Protein AF-0000000073578687 (afdb_homodimer)

pLDDT: mean 84.45, std 18.34, range [40.97, 98.81]

Structure (mmCIF, N/CA/C/O backbone):
data_AF-0000000073578687-model_v1
#
loop_
_entity.id
_entity.type
_entity.pdbx_description
1 polymer 'VanZ-like domain-containing protein'
#
loop_
_atom_site.group_PDB
_atom_site.id
_atom_site.type_symbol
_atom_site.label_atom_id
_atom_site.label_alt_id
_atom_site.label_comp_id
_atom_site.label_asym_id
_atom_site.label_entity_id
_atom_site.label_seq_id
_atom_site.pdbx_PDB_ins_code
_atom_site.Cartn_x
_atom_site.Cartn_y
_atom_site.Cartn_z
_atom_site.occupancy
_atom_site.B_iso_or_equiv
_atom_site.auth_seq_id
_atom_site.auth_comp_id
_atom_site.auth_asym_id
_atom_site.auth_atom_id
_atom_site.pdbx_PDB_model_num
ATOM 1 N N . MET A 1 1 ? -15.945 -19.625 -11.148 1 51.25 1 MET A N 1
ATOM 2 C CA . MET A 1 1 ? -15.727 -18.516 -12.07 1 51.25 1 MET A CA 1
ATOM 3 C C . MET A 1 1 ? -14.25 -18.125 -12.117 1 51.25 1 MET A C 1
ATOM 5 O O . MET A 1 1 ? -13.531 -18.297 -11.133 1 51.25 1 MET A O 1
ATOM 9 N N . GLY A 1 2 ? -13.695 -17.922 -13.164 1 66.31 2 GLY A N 1
ATOM 10 C CA . GLY A 1 2 ? -12.273 -17.75 -13.422 1 66.31 2 GLY A CA 1
ATOM 11 C C . GLY A 1 2 ? -11.664 -16.594 -12.648 1 66.31 2 GLY A C 1
ATOM 12 O O . GLY A 1 2 ? -12.383 -15.805 -12.023 1 66.31 2 GLY A O 1
ATOM 13 N N . ASP A 1 3 ? -10.531 -16.672 -12.219 1 86 3 ASP A N 1
ATOM 14 C CA . ASP A 1 3 ? -9.766 -15.625 -11.547 1 86 3 ASP A CA 1
ATOM 15 C C . ASP A 1 3 ? -9.492 -14.453 -12.492 1 86 3 ASP A C 1
ATOM 17 O O . ASP A 1 3 ? -8.344 -14.031 -12.648 1 86 3 ASP A O 1
ATOM 21 N N . ASP A 1 4 ? -10.719 -13.938 -13.109 1 89.31 4 ASP A N 1
ATOM 22 C CA . ASP A 1 4 ? -10.633 -12.836 -14.055 1 89.31 4 ASP A CA 1
ATOM 23 C C . ASP A 1 4 ? -10.445 -11.5 -13.336 1 89.31 4 ASP A C 1
ATOM 25 O O . ASP A 1 4 ? -10.906 -11.336 -12.203 1 89.31 4 ASP A O 1
ATOM 29 N N . TRP A 1 5 ? -9.828 -10.523 -14 1 92 5 TRP A N 1
ATOM 30 C CA . TRP A 1 5 ? -9.562 -9.203 -13.438 1 92 5 TRP A CA 1
ATOM 31 C C . TRP A 1 5 ? -10.867 -8.453 -13.172 1 92 5 TRP A C 1
ATOM 33 O O . TRP A 1 5 ? -10.93 -7.602 -12.289 1 92 5 TRP A O 1
ATOM 43 N N . LEU A 1 6 ? -11.883 -8.758 -13.867 1 90.62 6 LEU A N 1
ATOM 44 C CA . LEU A 1 6 ? -13.133 -8.031 -13.734 1 90.62 6 LEU A CA 1
ATOM 45 C C . LEU A 1 6 ? -14.156 -8.836 -12.938 1 90.62 6 LEU A C 1
ATOM 47 O O . LEU A 1 6 ? -15.32 -8.438 -12.836 1 90.62 6 LEU A O 1
ATOM 51 N N . ALA A 1 7 ? -13.766 -9.961 -12.414 1 91.5 7 ALA A N 1
ATOM 52 C CA . ALA A 1 7 ? -14.641 -10.781 -11.586 1 91.5 7 ALA A CA 1
ATOM 53 C C . ALA A 1 7 ? -15.117 -10 -10.359 1 91.5 7 ALA A C 1
ATOM 55 O O . ALA A 1 7 ? -14.438 -9.07 -9.906 1 91.5 7 ALA A O 1
ATOM 56 N N . LEU A 1 8 ? -16.266 -10.312 -9.805 1 92.31 8 LEU A N 1
ATOM 57 C CA . LEU A 1 8 ? -16.891 -9.648 -8.664 1 92.31 8 LEU A CA 1
ATOM 58 C C . LEU A 1 8 ? -15.953 -9.648 -7.457 1 92.31 8 LEU A C 1
ATOM 60 O O . LEU A 1 8 ? -15.961 -8.703 -6.664 1 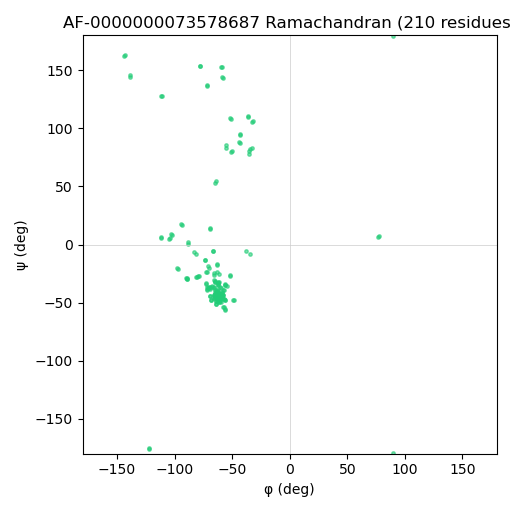92.31 8 LEU A O 1
ATOM 64 N N . ASP A 1 9 ? -15.18 -10.633 -7.27 1 92.81 9 ASP A N 1
ATOM 65 C CA . ASP A 1 9 ? -14.273 -10.727 -6.129 1 92.81 9 ASP A CA 1
ATOM 66 C C . ASP A 1 9 ? -13.25 -9.594 -6.152 1 92.81 9 ASP A C 1
ATOM 68 O O . ASP A 1 9 ? -12.898 -9.047 -5.105 1 92.81 9 ASP A O 1
ATOM 72 N N . LYS A 1 10 ? -12.789 -9.078 -7.371 1 95.44 10 LYS A N 1
ATOM 73 C CA . LYS A 1 10 ? -11.836 -7.977 -7.441 1 95.44 10 LYS A CA 1
ATOM 74 C C . LYS A 1 10 ? -12.484 -6.652 -7.055 1 95.44 10 LYS A C 1
ATOM 76 O O . LYS A 1 10 ? -11.844 -5.789 -6.457 1 95.44 10 LYS A O 1
ATOM 81 N N . VAL A 1 11 ? -13.766 -6.598 -7.426 1 95.88 11 VAL A N 1
ATOM 82 C CA . VAL A 1 11 ? -14.508 -5.402 -7.047 1 95.88 11 VAL A CA 1
ATOM 83 C C . VAL A 1 11 ? -14.648 -5.336 -5.527 1 95.88 11 VAL A C 1
ATOM 85 O O . VAL A 1 11 ? -14.5 -4.27 -4.93 1 95.88 11 VAL A O 1
ATOM 88 N N . GLU A 1 12 ? -14.945 -6.434 -4.938 1 95.56 12 GLU A N 1
ATOM 89 C CA . GLU A 1 12 ? -15.086 -6.492 -3.484 1 95.56 12 GLU A CA 1
ATOM 90 C C . GLU A 1 12 ? -13.781 -6.137 -2.785 1 95.56 12 GLU A C 1
ATOM 92 O O . GLU A 1 12 ? -13.773 -5.398 -1.797 1 95.56 12 GLU A O 1
ATOM 97 N N . HIS A 1 13 ? -12.641 -6.684 -3.24 1 96.88 13 HIS A N 1
ATOM 98 C CA . HIS A 1 13 ? -11.328 -6.363 -2.686 1 96.88 13 HIS A CA 1
ATOM 99 C C . HIS A 1 13 ? -11.016 -4.875 -2.828 1 96.88 13 HIS A C 1
ATOM 101 O O . HIS A 1 13 ? -10.641 -4.219 -1.855 1 96.88 13 HIS A O 1
ATOM 107 N N . PHE A 1 14 ? -11.195 -4.348 -4.031 1 97.94 14 PHE A N 1
ATOM 108 C CA . PHE A 1 14 ? -10.984 -2.928 -4.285 1 97.94 14 PHE A CA 1
ATOM 109 C C . PHE A 1 14 ? -11.844 -2.076 -3.357 1 97.94 14 PHE A C 1
ATOM 111 O O . PHE A 1 14 ? -11.328 -1.209 -2.648 1 97.94 14 PHE A O 1
ATOM 118 N N . ALA A 1 15 ? -13.195 -2.295 -3.354 1 98.44 15 ALA A N 1
ATOM 119 C CA . ALA A 1 15 ? -14.156 -1.459 -2.637 1 98.44 15 ALA A CA 1
ATOM 120 C C . ALA A 1 15 ? -13.906 -1.509 -1.131 1 98.44 15 ALA A C 1
ATOM 122 O O . ALA A 1 15 ? -13.961 -0.48 -0.453 1 98.44 15 ALA A O 1
ATOM 123 N N . SER A 1 16 ? -13.664 -2.701 -0.604 1 97.94 16 SER A N 1
ATOM 124 C CA . SER A 1 16 ? -13.461 -2.83 0.834 1 97.94 16 SER A CA 1
ATOM 125 C C . SER A 1 16 ? -12.203 -2.086 1.282 1 97.94 16 SER A C 1
ATOM 127 O O . SER A 1 16 ? -12.242 -1.329 2.254 1 97.94 16 SER A O 1
ATOM 129 N N . CYS A 1 17 ? -11.094 -2.201 0.523 1 98.56 17 CYS A N 1
ATOM 130 C CA . CYS A 1 17 ? -9.859 -1.521 0.898 1 98.56 17 CYS A CA 1
ATOM 131 C C . CYS A 1 17 ? -9.977 -0.018 0.675 1 98.56 17 CYS A C 1
ATOM 133 O O . CYS A 1 17 ? -9.469 0.774 1.47 1 98.56 17 CYS A O 1
ATOM 135 N N . PHE A 1 18 ? -10.633 0.343 -0.406 1 98.75 18 PHE A N 1
ATOM 136 C CA . PHE A 1 18 ? -10.867 1.761 -0.655 1 98.75 18 PHE A CA 1
ATOM 137 C C . PHE A 1 18 ? -11.625 2.398 0.504 1 98.75 18 PHE A C 1
ATOM 139 O O . PHE A 1 18 ? -11.18 3.406 1.061 1 98.75 18 PHE A O 1
ATOM 146 N N . LEU A 1 19 ? -12.789 1.83 0.887 1 98.69 19 LEU A N 1
ATOM 147 C CA . LEU A 1 19 ? -13.664 2.408 1.899 1 98.69 19 LEU A CA 1
ATOM 148 C C . LEU A 1 19 ? -12.977 2.447 3.258 1 98.69 19 LEU A C 1
ATOM 150 O O . LEU A 1 19 ? -13.008 3.469 3.947 1 98.69 19 LEU A O 1
ATOM 154 N N . ILE A 1 20 ? -12.336 1.386 3.615 1 98.81 20 ILE A N 1
ATOM 155 C CA . ILE A 1 20 ? -11.656 1.326 4.906 1 98.81 20 ILE A CA 1
ATOM 156 C C . ILE A 1 20 ? -10.531 2.359 4.949 1 98.81 20 ILE A C 1
ATOM 158 O O . ILE A 1 20 ? -10.422 3.127 5.906 1 98.81 20 ILE A O 1
ATOM 162 N N . THR A 1 21 ? -9.672 2.406 3.916 1 98.69 21 THR A N 1
ATOM 163 C CA . THR A 1 21 ? -8.562 3.352 3.859 1 98.69 21 THR A CA 1
ATOM 164 C C . THR A 1 21 ? -9.078 4.789 3.879 1 98.69 21 THR A C 1
ATOM 166 O O . THR A 1 21 ? -8.555 5.629 4.613 1 98.69 21 THR A O 1
ATOM 169 N N . ALA A 1 22 ? -10.125 5.074 3.104 1 98 22 ALA A N 1
ATOM 170 C CA . ALA A 1 22 ? -10.664 6.426 3.027 1 98 22 ALA A CA 1
ATOM 171 C C . ALA A 1 22 ? -11.156 6.902 4.395 1 98 22 ALA A C 1
ATOM 173 O O . ALA A 1 22 ? -10.859 8.023 4.809 1 98 22 ALA A O 1
ATOM 174 N N . VAL A 1 23 ? -11.883 6.082 5.098 1 97.88 23 VAL A N 1
ATOM 175 C CA . VAL A 1 23 ? -12.445 6.426 6.398 1 97.88 23 VAL A CA 1
ATOM 176 C C . VAL A 1 23 ? -11.312 6.641 7.406 1 97.88 23 VAL A C 1
ATOM 178 O O . VAL A 1 23 ? -11.32 7.621 8.148 1 97.88 23 VAL A O 1
ATOM 181 N N . VAL A 1 24 ? -10.336 5.781 7.359 1 98.19 24 VAL A N 1
ATOM 182 C CA . VAL A 1 24 ? -9.25 5.848 8.336 1 98.19 24 VAL A CA 1
ATOM 183 C C . VAL A 1 24 ? -8.398 7.09 8.078 1 98.19 24 VAL A C 1
ATOM 185 O O . VAL A 1 24 ? -8.023 7.801 9.016 1 98.19 24 VAL A O 1
ATOM 188 N N . VAL A 1 25 ? -8.062 7.363 6.832 1 97.31 25 VAL A N 1
ATOM 189 C CA . VAL A 1 25 ? -7.289 8.555 6.5 1 97.31 25 VAL A CA 1
ATOM 190 C C . VAL A 1 25 ? -8.047 9.805 6.949 1 97.31 25 VAL A C 1
ATOM 192 O O . VAL A 1 25 ? -7.465 10.711 7.547 1 97.31 25 VAL A O 1
ATOM 195 N N . HIS A 1 26 ? -9.359 9.766 6.672 1 95.06 26 HIS A N 1
ATOM 196 C CA . HIS A 1 26 ? -10.18 10.914 7.039 1 95.06 26 HIS A CA 1
ATOM 197 C C . HIS A 1 26 ? -10.211 11.117 8.547 1 95.06 26 HIS A C 1
ATOM 199 O O . HIS A 1 26 ? -9.992 12.219 9.039 1 95.06 26 HIS A O 1
ATOM 205 N N . LEU A 1 27 ? -10.508 10.094 9.297 1 95.5 27 LEU A N 1
ATOM 206 C CA . LEU A 1 27 ? -10.625 10.164 10.75 1 95.5 27 LEU A CA 1
ATOM 207 C C . LEU A 1 27 ? -9.281 10.516 11.383 1 95.5 27 LEU A C 1
ATOM 209 O O . LEU A 1 27 ? -9.211 11.359 12.281 1 95.5 27 LEU A O 1
ATOM 213 N N . ALA A 1 28 ? -8.227 9.891 10.898 1 95.25 28 ALA A N 1
ATOM 214 C CA . ALA A 1 28 ? -6.895 10.18 11.422 1 95.25 28 ALA A CA 1
ATOM 215 C C . ALA A 1 28 ? -6.512 11.641 11.164 1 95.25 28 ALA A C 1
ATOM 217 O O . ALA A 1 28 ? -5.789 12.25 11.953 1 95.25 28 ALA A O 1
ATOM 218 N N . GLY A 1 29 ? -6.961 12.211 10.062 1 92.94 29 GLY A N 1
ATOM 219 C CA . GLY A 1 29 ? -6.699 13.602 9.719 1 92.94 29 GLY A CA 1
ATOM 220 C C . GLY A 1 29 ? -7.293 14.578 10.719 1 92.94 29 GLY A C 1
ATOM 221 O O . GLY A 1 29 ? -6.906 15.75 10.75 1 92.94 29 GLY A O 1
ATOM 222 N N . ARG A 1 30 ? -8.25 14.109 11.531 1 91.75 30 ARG A N 1
ATOM 223 C CA . ARG A 1 30 ? -8.938 14.961 12.492 1 91.75 30 ARG A CA 1
ATOM 224 C C . ARG A 1 30 ? -8.406 14.734 13.906 1 91.75 30 ARG A C 1
ATOM 226 O O . ARG A 1 30 ? -9.008 15.18 14.883 1 91.75 30 ARG A O 1
ATOM 233 N N . THR A 1 31 ? -7.402 14.023 14.023 1 93.06 31 THR A N 1
ATOM 234 C CA . THR A 1 31 ? -6.801 13.703 15.32 1 93.06 31 THR A CA 1
ATOM 235 C C . THR A 1 31 ? -5.344 14.156 15.359 1 93.06 31 THR A C 1
ATOM 237 O O . THR A 1 31 ? -4.875 14.852 14.453 1 93.06 31 THR A O 1
ATOM 240 N N . ARG A 1 32 ? -4.66 13.828 16.484 1 91.94 32 ARG A N 1
ATOM 241 C CA . ARG A 1 32 ? -3.25 14.164 16.656 1 91.94 32 ARG A CA 1
ATOM 242 C C . ARG A 1 32 ? -2.383 13.391 15.672 1 91.94 32 ARG A C 1
ATOM 244 O O . ARG A 1 32 ? -1.198 13.695 15.508 1 91.94 32 ARG A O 1
ATOM 251 N N . LEU A 1 33 ? -2.982 12.461 14.891 1 92.5 33 LEU A N 1
ATOM 252 C CA . LEU A 1 33 ? -2.246 11.641 13.938 1 92.5 33 LEU A CA 1
ATOM 253 C C . LEU A 1 33 ? -2.283 12.266 12.547 1 92.5 33 LEU A C 1
ATOM 255 O O . LEU A 1 33 ? -1.958 11.609 11.555 1 92.5 33 LEU A O 1
ATOM 259 N N . ARG A 1 34 ? -2.594 13.453 12.461 1 92.38 34 ARG A N 1
ATOM 260 C CA . ARG A 1 34 ? -2.836 14.125 11.188 1 92.38 34 ARG A CA 1
ATOM 261 C C . ARG A 1 34 ? -1.619 14.031 10.273 1 92.38 34 ARG A C 1
ATOM 263 O O . ARG A 1 34 ? -1.758 13.828 9.07 1 92.38 34 ARG A O 1
ATOM 270 N N . LYS A 1 35 ? -0.412 14.148 10.828 1 90.06 35 LYS A N 1
ATOM 271 C CA . LYS A 1 35 ? 0.798 14.125 10.016 1 90.06 35 LYS A CA 1
ATOM 272 C C . LYS A 1 35 ? 1.1 12.711 9.516 1 90.06 35 LYS A C 1
ATOM 274 O O . LYS A 1 35 ? 1.888 12.531 8.586 1 90.06 35 LYS A O 1
ATOM 279 N N . TRP A 1 36 ? 0.418 11.617 10.094 1 93.81 36 TRP A N 1
ATOM 280 C CA . TRP A 1 36 ? 0.655 10.211 9.789 1 93.81 36 TRP A CA 1
ATOM 281 C C . TRP A 1 36 ? -0.54 9.609 9.055 1 93.81 36 TRP A C 1
ATOM 283 O O . TRP A 1 36 ? -0.564 8.406 8.789 1 93.81 36 TRP A O 1
ATOM 293 N N . ARG A 1 37 ? -1.461 10.406 8.727 1 95.31 37 ARG A N 1
ATOM 294 C CA . ARG A 1 37 ? -2.771 9.875 8.375 1 95.31 37 ARG A CA 1
ATOM 295 C C . ARG A 1 37 ? -2.684 8.977 7.148 1 95.31 37 ARG A C 1
ATOM 297 O O . ARG A 1 37 ? -3.383 7.965 7.062 1 95.31 37 ARG A O 1
ATOM 304 N N . ILE A 1 38 ? -1.816 9.297 6.199 1 96.38 38 ILE A N 1
ATOM 305 C CA . ILE A 1 38 ? -1.667 8.484 4.992 1 96.38 38 ILE A CA 1
ATOM 306 C C . ILE A 1 38 ? -1.062 7.133 5.355 1 96.38 38 ILE A C 1
ATOM 308 O O . ILE A 1 38 ? -1.565 6.086 4.934 1 96.38 38 ILE A O 1
ATOM 312 N N . MET A 1 39 ? -0.029 7.137 6.121 1 96.06 39 MET A N 1
ATOM 313 C CA . MET A 1 39 ? 0.636 5.902 6.523 1 96.06 39 MET A CA 1
ATOM 314 C C . MET A 1 39 ? -0.308 5.012 7.328 1 96.06 39 MET A C 1
ATOM 316 O O . MET A 1 39 ? -0.406 3.811 7.07 1 96.06 39 MET A O 1
ATOM 320 N N . VAL A 1 40 ? -0.959 5.629 8.281 1 96.75 40 VAL A N 1
ATOM 321 C CA . VAL A 1 40 ? -1.881 4.883 9.133 1 96.75 40 VAL A CA 1
ATOM 322 C C . VAL A 1 40 ? -3 4.289 8.281 1 96.75 40 VAL A C 1
ATOM 324 O O . VAL A 1 40 ? -3.312 3.102 8.398 1 96.75 40 VAL A O 1
ATOM 327 N N . GLY A 1 41 ? -3.635 5.102 7.422 1 98.25 41 GLY A N 1
ATOM 328 C CA . GLY A 1 41 ? -4.707 4.621 6.562 1 98.25 41 GLY A CA 1
ATOM 329 C C . GLY A 1 41 ? -4.266 3.518 5.621 1 98.25 41 GLY A C 1
ATOM 330 O O . GLY A 1 41 ? -4.965 2.514 5.461 1 98.25 41 GLY A O 1
ATOM 331 N N . ALA A 1 42 ? -3.102 3.691 4.969 1 98.38 42 ALA A N 1
ATOM 332 C CA . ALA A 1 42 ? -2.582 2.697 4.035 1 98.38 42 ALA A CA 1
ATOM 333 C C . ALA A 1 42 ? -2.312 1.37 4.738 1 98.38 42 ALA A C 1
ATOM 335 O O . ALA A 1 42 ? -2.656 0.305 4.219 1 98.38 42 ALA A O 1
ATOM 336 N N . LEU A 1 43 ? -1.686 1.398 5.941 1 98.12 43 LEU A N 1
ATOM 337 C CA . LEU A 1 43 ? -1.375 0.186 6.691 1 98.12 43 LEU A CA 1
ATOM 338 C C . LEU A 1 43 ? -2.652 -0.536 7.109 1 98.12 43 LEU A C 1
ATOM 340 O O . LEU A 1 43 ? -2.771 -1.749 6.926 1 98.12 43 LEU A O 1
ATOM 344 N N . VAL A 1 44 ? -3.59 0.208 7.605 1 98.5 44 VAL A N 1
ATOM 345 C CA . VAL A 1 44 ? -4.844 -0.394 8.039 1 98.5 44 VAL A CA 1
ATOM 346 C C . VAL A 1 44 ? -5.578 -0.991 6.844 1 98.5 44 VAL A C 1
ATOM 348 O O . VAL A 1 44 ? -6.113 -2.1 6.926 1 98.5 44 VAL A O 1
ATOM 351 N N . GLY A 1 45 ? -5.652 -0.25 5.707 1 98.69 45 GLY A N 1
ATOM 352 C CA . GLY A 1 45 ? -6.277 -0.766 4.5 1 98.69 45 GLY A CA 1
ATOM 353 C C . GLY A 1 45 ? -5.633 -2.045 3.994 1 98.69 45 GLY A C 1
ATOM 354 O O . GLY A 1 45 ? -6.332 -2.996 3.637 1 98.69 45 GLY A O 1
ATOM 355 N N . LEU A 1 46 ? -4.316 -2.092 3.977 1 98 46 LEU A N 1
ATOM 356 C CA . LEU A 1 46 ? -3.617 -3.27 3.473 1 98 46 LEU A CA 1
ATOM 357 C C . LEU A 1 46 ? -3.793 -4.453 4.418 1 98 46 LEU A C 1
ATOM 359 O O . LEU A 1 46 ? -3.889 -5.598 3.975 1 98 46 LEU A O 1
ATOM 363 N N . VAL A 1 47 ? -3.781 -4.23 5.715 1 98.06 47 VAL A N 1
ATOM 364 C CA . VAL A 1 47 ? -4.016 -5.293 6.688 1 98.06 47 VAL A CA 1
ATOM 365 C C . VAL A 1 47 ? -5.418 -5.867 6.5 1 98.06 47 VAL A C 1
ATOM 367 O O . VAL A 1 47 ? -5.613 -7.082 6.555 1 98.06 47 VAL A O 1
ATOM 370 N N . ALA A 1 48 ? -6.406 -4.969 6.281 1 97.81 48 ALA A N 1
ATOM 371 C CA . ALA A 1 48 ? -7.766 -5.422 5.996 1 97.81 48 ALA A CA 1
ATOM 372 C C . ALA A 1 48 ? -7.805 -6.277 4.73 1 97.81 48 ALA A C 1
ATOM 374 O O . ALA A 1 48 ? -8.453 -7.324 4.703 1 97.81 48 ALA A O 1
ATOM 375 N N . GLY A 1 49 ? -7.129 -5.777 3.658 1 96.94 49 GLY A N 1
ATOM 376 C CA . GLY A 1 49 ? -7.027 -6.566 2.441 1 96.94 49 GLY A CA 1
ATOM 377 C C . GLY A 1 49 ? -6.367 -7.918 2.66 1 96.94 49 GLY A C 1
ATOM 378 O O . GLY A 1 49 ? -6.824 -8.93 2.129 1 96.94 49 GLY A O 1
ATOM 379 N N . ALA A 1 50 ? -5.277 -7.996 3.473 1 95.75 50 ALA A N 1
ATOM 380 C CA . ALA A 1 50 ? -4.586 -9.242 3.799 1 95.75 50 ALA A CA 1
ATOM 381 C C . ALA A 1 50 ? -5.504 -10.203 4.547 1 95.75 50 ALA A C 1
ATOM 383 O O . ALA A 1 50 ? -5.484 -11.406 4.301 1 95.75 50 ALA A O 1
ATOM 384 N N . ALA A 1 51 ? -6.234 -9.695 5.484 1 95.25 51 ALA A N 1
ATOM 385 C CA . ALA A 1 51 ? -7.18 -10.508 6.25 1 95.25 51 ALA A CA 1
ATOM 386 C C . ALA A 1 51 ? -8.219 -11.148 5.336 1 95.25 51 ALA A C 1
ATOM 388 O O . ALA A 1 51 ? -8.547 -12.328 5.488 1 95.25 51 ALA A O 1
ATOM 389 N N . LYS A 1 52 ? -8.727 -10.32 4.359 1 93.62 52 LYS A N 1
ATOM 390 C CA . LYS A 1 52 ? -9.703 -10.844 3.406 1 93.62 52 LYS A CA 1
ATOM 391 C C . LYS A 1 52 ? -9.086 -11.945 2.545 1 93.62 52 LYS A C 1
ATOM 393 O O . LYS A 1 52 ? -9.711 -12.984 2.324 1 93.62 52 LYS A O 1
ATOM 398 N N . GLU A 1 53 ? -7.891 -11.734 2.074 1 93.12 53 GLU A N 1
ATOM 399 C CA . GLU A 1 53 ? -7.188 -12.742 1.283 1 93.12 53 GLU A CA 1
ATOM 400 C C . GLU A 1 53 ? -6.957 -14.016 2.092 1 93.12 53 GLU A C 1
ATOM 402 O O . GLU A 1 53 ? -7.102 -15.125 1.568 1 93.12 53 GLU A O 1
ATOM 407 N N . ALA A 1 54 ? -6.527 -13.914 3.314 1 91.88 54 ALA A N 1
ATOM 408 C CA . ALA A 1 54 ? -6.324 -15.062 4.195 1 91.88 54 ALA A CA 1
ATOM 409 C C . ALA A 1 54 ? -7.629 -15.828 4.406 1 91.88 54 ALA A C 1
ATOM 411 O O . ALA A 1 54 ? -7.633 -17.062 4.434 1 91.88 54 ALA A O 1
ATOM 412 N N 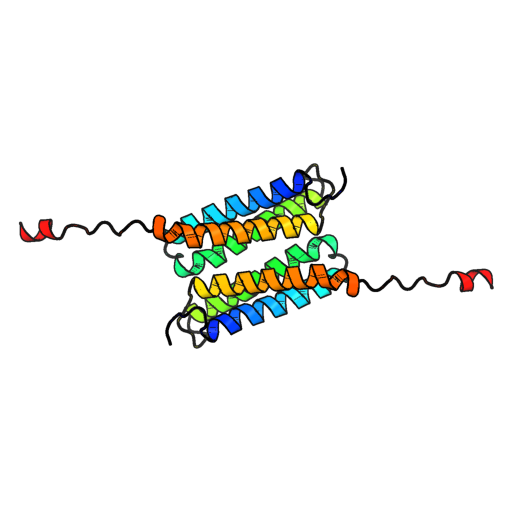. GLY A 1 55 ? -8.68 -15.109 4.488 1 90.62 55 GLY A N 1
ATOM 413 C CA . GLY A 1 55 ? -9.992 -15.734 4.582 1 90.62 55 GLY A CA 1
ATOM 414 C C . GLY A 1 55 ? -10.375 -16.516 3.336 1 90.62 55 GLY A C 1
ATOM 415 O O . GLY A 1 55 ? -1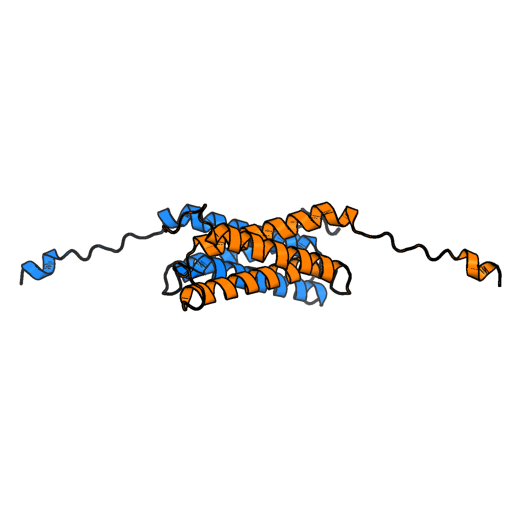0.906 -17.625 3.424 1 90.62 55 GLY A O 1
ATOM 416 N N . ASP A 1 56 ? -10.062 -15.969 2.184 1 86.94 56 ASP A N 1
ATOM 417 C CA . ASP A 1 56 ? -10.328 -16.625 0.904 1 86.94 56 ASP A CA 1
ATOM 418 C C . ASP A 1 56 ? -9.492 -17.891 0.76 1 86.94 56 ASP A C 1
ATOM 420 O O . ASP A 1 56 ? -10 -18.922 0.288 1 86.94 56 ASP A O 1
ATOM 424 N N . ALA A 1 57 ? -8.273 -17.875 1.247 1 85.5 57 ALA A N 1
ATOM 425 C CA . ALA A 1 57 ? -7.371 -19.016 1.137 1 85.5 57 ALA A CA 1
ATOM 426 C C . ALA A 1 57 ? -7.809 -20.156 2.053 1 85.5 57 ALA A C 1
ATOM 428 O O . ALA A 1 57 ? -7.621 -21.328 1.728 1 85.5 57 ALA A O 1
ATOM 429 N N . THR A 1 58 ? -8.297 -19.859 3.189 1 84.88 58 THR A N 1
ATOM 430 C CA . THR A 1 58 ? -8.664 -20.875 4.172 1 84.88 58 THR A CA 1
ATOM 431 C C . THR A 1 58 ? -10.102 -21.328 3.963 1 84.88 58 THR A C 1
ATOM 433 O O . THR A 1 58 ? -10.578 -22.25 4.641 1 84.88 58 THR A O 1
ATOM 436 N N . GLY A 1 59 ? -10.766 -20.844 3.012 1 79.25 59 GLY A N 1
ATOM 437 C CA . GLY A 1 59 ? -12.133 -21.25 2.713 1 79.25 59 GLY A CA 1
ATOM 438 C C . GLY A 1 59 ? -13.156 -20.641 3.656 1 79.25 59 GLY A C 1
ATOM 439 O O . GLY A 1 59 ? -14.305 -21.078 3.701 1 79.25 59 GLY A O 1
ATOM 440 N N . ILE A 1 60 ? -12.633 -19.797 4.422 1 74.38 60 ILE A N 1
ATOM 441 C CA . ILE A 1 60 ? -13.562 -19.125 5.324 1 74.38 60 ILE A CA 1
ATOM 442 C C . ILE A 1 60 ? -14.539 -18.281 4.52 1 74.38 60 ILE A C 1
ATOM 444 O O . ILE A 1 60 ? -15.719 -18.188 4.863 1 74.38 60 ILE A O 1
ATOM 448 N N . TRP A 1 61 ? -14.023 -17.797 3.391 1 68.62 61 TRP A N 1
ATOM 449 C CA . TRP A 1 61 ? -14.859 -17.047 2.469 1 68.62 61 TRP A CA 1
ATOM 450 C C . TRP A 1 61 ? -15.086 -17.812 1.175 1 68.62 61 TRP A C 1
ATOM 452 O O . TRP A 1 61 ? -14.219 -18.578 0.741 1 68.62 61 TRP A O 1
ATOM 462 N N . PRO A 1 62 ? -16.453 -17.906 0.849 1 66.62 62 PRO A N 1
ATOM 463 C CA . PRO A 1 62 ? -16.688 -18.562 -0.439 1 66.62 62 PRO A CA 1
ATOM 464 C C . PRO A 1 62 ? -15.945 -17.891 -1.593 1 66.62 62 PRO A C 1
ATOM 466 O O . PRO A 1 62 ? -16.375 -16.844 -2.084 1 66.62 62 PRO A O 1
ATOM 469 N N . SER A 1 63 ? -14.711 -18.297 -1.75 1 67.12 63 SER A N 1
ATOM 470 C CA . SER A 1 63 ? -13.953 -17.641 -2.814 1 67.12 63 SER A CA 1
ATOM 471 C C . SER A 1 63 ? -13.008 -18.625 -3.498 1 67.12 63 SER A C 1
ATOM 473 O O . SER A 1 63 ? -12.898 -19.781 -3.08 1 67.12 63 SER A O 1
ATOM 475 N N . ALA A 1 64 ? -12.492 -18.328 -4.699 1 68.5 64 ALA A N 1
ATOM 476 C CA . ALA A 1 64 ? -11.594 -19.125 -5.527 1 68.5 64 ALA A CA 1
ATOM 477 C C . ALA A 1 64 ? -10.211 -19.219 -4.895 1 68.5 64 ALA A C 1
ATOM 479 O O . ALA A 1 64 ? -9.312 -19.859 -5.449 1 68.5 64 ALA A O 1
ATOM 480 N N . GLY A 1 65 ? -10.094 -18.812 -3.572 1 83.12 65 GLY A N 1
ATOM 481 C CA . GLY A 1 65 ? -8.797 -18.875 -2.926 1 83.12 65 GLY A CA 1
ATOM 482 C C . GLY A 1 65 ? -7.984 -17.609 -3.08 1 83.12 65 GLY A C 1
ATOM 483 O O . GLY A 1 65 ? -8.461 -16.625 -3.658 1 83.12 65 GLY A O 1
ATOM 484 N N . ALA A 1 66 ? -6.852 -17.609 -2.551 1 86.69 66 ALA A N 1
ATOM 485 C CA . ALA A 1 66 ? -5.973 -16.438 -2.639 1 86.69 66 ALA A CA 1
ATOM 486 C C . ALA A 1 66 ? -5.414 -16.281 -4.051 1 86.69 66 ALA A C 1
ATOM 488 O O . ALA A 1 66 ? -5.102 -17.266 -4.715 1 86.69 66 ALA A O 1
ATOM 489 N N . SER A 1 67 ? -5.391 -15.117 -4.539 1 91.81 67 SER A N 1
ATOM 490 C CA . SER A 1 67 ? -4.883 -14.828 -5.875 1 91.81 67 SER A CA 1
ATOM 491 C C . SER A 1 67 ? -4.059 -13.547 -5.887 1 91.81 67 SER A C 1
ATOM 493 O O . SER A 1 67 ? -4.379 -12.594 -5.172 1 91.81 67 SER A O 1
ATOM 495 N N . VAL A 1 68 ? -3.039 -13.453 -6.641 1 92.5 68 VAL A N 1
ATOM 496 C CA . VAL A 1 68 ? -2.225 -12.266 -6.867 1 92.5 68 VAL A CA 1
ATOM 497 C C . VAL A 1 68 ? -3.111 -11.109 -7.332 1 92.5 68 VAL A C 1
ATOM 499 O O . VAL A 1 68 ? -2.904 -9.961 -6.941 1 92.5 68 VAL A O 1
ATOM 502 N N . LYS A 1 69 ? -4.07 -11.414 -8.07 1 94.44 69 LYS A N 1
ATOM 503 C CA . LYS A 1 69 ? -4.973 -10.398 -8.609 1 94.44 69 LYS A CA 1
ATOM 504 C C . LYS A 1 69 ? -5.797 -9.75 -7.5 1 94.44 69 LYS A C 1
ATOM 506 O O . LYS A 1 69 ? -6.098 -8.555 -7.566 1 94.44 69 LYS A O 1
ATOM 511 N N . ASP A 1 70 ? -6.152 -10.547 -6.523 1 95.5 70 ASP A N 1
ATOM 512 C CA . ASP A 1 70 ? -6.859 -10 -5.367 1 95.5 70 ASP A CA 1
ATOM 513 C C . ASP A 1 70 ? -5.984 -9.008 -4.609 1 95.5 70 ASP A C 1
ATOM 515 O O . ASP A 1 70 ? -6.449 -7.93 -4.23 1 95.5 70 ASP A O 1
ATOM 519 N N . GLY A 1 71 ? -4.715 -9.312 -4.453 1 95.38 71 GLY A N 1
ATOM 520 C CA . GLY A 1 71 ? -3.781 -8.406 -3.807 1 95.38 71 GLY A CA 1
ATOM 521 C C . GLY A 1 71 ? -3.605 -7.098 -4.551 1 95.38 71 GLY A C 1
ATOM 522 O O . GLY A 1 71 ? -3.535 -6.031 -3.932 1 95.38 71 GLY A O 1
ATOM 523 N N . VAL A 1 72 ? -3.578 -7.195 -5.832 1 96.25 72 VAL A N 1
ATOM 524 C CA . VAL A 1 72 ? -3.453 -6.012 -6.676 1 96.25 72 VAL A CA 1
ATOM 525 C C . VAL A 1 72 ? -4.695 -5.137 -6.527 1 96.25 72 VAL A C 1
ATOM 527 O O . VAL A 1 72 ? -4.59 -3.916 -6.375 1 96.25 72 VAL A O 1
ATOM 530 N N . ALA A 1 73 ? -5.848 -5.789 -6.59 1 97.38 73 ALA A N 1
ATOM 531 C CA . ALA A 1 73 ? -7.09 -5.043 -6.406 1 97.38 73 ALA A CA 1
ATOM 532 C C . ALA A 1 73 ? -7.113 -4.332 -5.059 1 97.38 73 ALA A C 1
ATOM 534 O O . ALA A 1 73 ? -7.523 -3.174 -4.965 1 97.38 73 ALA A O 1
ATOM 535 N N . ASP A 1 74 ? -6.691 -4.992 -3.994 1 98.12 74 ASP A N 1
ATOM 536 C CA . ASP A 1 74 ? -6.582 -4.391 -2.67 1 98.12 74 ASP A CA 1
ATOM 537 C C . ASP A 1 74 ? -5.668 -3.166 -2.699 1 98.12 74 ASP A C 1
ATOM 539 O O . ASP A 1 74 ? -6.012 -2.117 -2.152 1 98.12 74 ASP A O 1
ATOM 543 N N . MET A 1 75 ? -4.535 -3.27 -3.309 1 97.19 75 MET A N 1
ATOM 544 C CA . MET A 1 75 ? -3.557 -2.188 -3.373 1 97.19 75 MET A CA 1
ATOM 545 C C . MET A 1 75 ? -4.113 -0.995 -4.145 1 97.19 75 MET A C 1
ATOM 547 O O . MET A 1 75 ? -3.898 0.155 -3.756 1 97.19 75 MET A O 1
ATOM 551 N N . ILE A 1 76 ? -4.77 -1.235 -5.227 1 97.38 76 ILE A N 1
ATOM 552 C CA . ILE A 1 76 ? -5.379 -0.169 -6.012 1 97.38 76 ILE A CA 1
ATOM 553 C C . ILE A 1 76 ? -6.445 0.541 -5.18 1 97.38 76 ILE A C 1
ATOM 555 O O . ILE A 1 76 ? -6.566 1.768 -5.23 1 97.38 76 ILE A O 1
ATOM 559 N N . GLY A 1 77 ? -7.227 -0.218 -4.43 1 98.56 77 GLY A N 1
ATOM 560 C CA . GLY A 1 77 ? -8.203 0.384 -3.539 1 98.56 77 GLY A CA 1
ATOM 561 C C . GLY A 1 77 ? -7.586 1.318 -2.518 1 98.56 77 GLY A C 1
ATOM 562 O O . GLY A 1 77 ? -8.07 2.43 -2.307 1 98.56 77 GLY A O 1
ATOM 563 N N . VAL A 1 78 ? -6.512 0.865 -1.921 1 98.69 78 VAL A N 1
ATOM 564 C CA . VAL A 1 78 ? -5.793 1.67 -0.938 1 98.69 78 VAL A CA 1
ATOM 565 C C . VAL A 1 78 ? -5.258 2.936 -1.601 1 98.69 78 VAL A C 1
ATOM 567 O O . VAL A 1 78 ? -5.449 4.043 -1.088 1 98.69 78 VAL A O 1
ATOM 570 N N . ALA A 1 79 ? -4.613 2.836 -2.76 1 97.44 79 ALA A N 1
ATOM 571 C CA . ALA A 1 79 ? -4.039 3.971 -3.475 1 97.44 79 ALA A CA 1
ATOM 572 C C . ALA A 1 79 ? -5.121 4.969 -3.883 1 97.44 79 ALA A C 1
ATOM 574 O O . ALA A 1 79 ? -4.941 6.18 -3.736 1 97.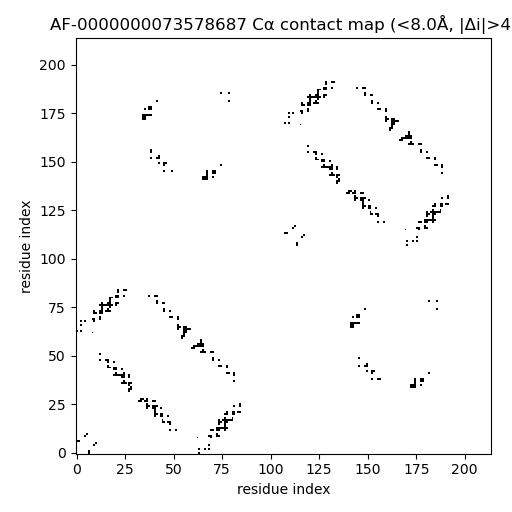44 79 ALA A O 1
ATOM 575 N N . ALA A 1 80 ? -6.176 4.469 -4.367 1 97.75 80 ALA A N 1
ATOM 576 C CA . ALA A 1 80 ? -7.285 5.32 -4.793 1 97.75 80 ALA A CA 1
ATOM 577 C C . ALA A 1 80 ? -7.848 6.113 -3.619 1 97.75 80 ALA A C 1
ATOM 579 O O . ALA A 1 80 ? -8.164 7.297 -3.758 1 97.75 80 ALA A O 1
ATOM 580 N N . ALA A 1 81 ? -8.016 5.48 -2.484 1 98.25 81 ALA A N 1
ATOM 581 C CA . ALA A 1 81 ? -8.547 6.141 -1.295 1 98.25 81 ALA A CA 1
ATOM 582 C C . ALA A 1 81 ? -7.617 7.262 -0.829 1 98.25 81 ALA A C 1
ATOM 584 O O . ALA A 1 81 ? -8.078 8.336 -0.436 1 98.25 81 ALA A O 1
ATOM 585 N N . VAL A 1 82 ? -6.348 6.992 -0.852 1 96.62 82 VAL A N 1
ATOM 586 C CA . VAL A 1 82 ? -5.363 7.996 -0.467 1 96.62 82 VAL A CA 1
ATOM 587 C C . VAL A 1 82 ? -5.449 9.195 -1.409 1 96.62 82 VAL A C 1
ATOM 589 O O . VAL A 1 82 ? -5.504 10.344 -0.961 1 96.62 82 VAL A O 1
ATOM 592 N N . LEU A 1 83 ? -5.488 8.945 -2.729 1 94.75 83 LEU A N 1
ATOM 593 C CA . LEU A 1 83 ? -5.586 10.008 -3.719 1 94.75 83 LEU A CA 1
ATOM 594 C C . LEU A 1 83 ? -6.879 10.805 -3.539 1 94.75 83 LEU A C 1
ATOM 596 O O . LEU A 1 83 ? -6.875 12.031 -3.643 1 94.75 83 LEU A O 1
ATOM 600 N N . TRP A 1 84 ? -7.887 10.07 -3.314 1 95.06 84 TRP A N 1
ATOM 601 C CA . TRP A 1 84 ? -9.18 10.703 -3.082 1 95.06 84 TRP A CA 1
ATOM 602 C C . TRP A 1 84 ? -9.102 11.688 -1.916 1 95.06 84 TRP A C 1
ATOM 604 O O . TRP A 1 84 ? -9.562 12.82 -2.021 1 95.06 84 TRP A O 1
ATOM 614 N N . ASN A 1 85 ? -8.523 11.297 -0.81 1 93.88 85 ASN A N 1
ATOM 615 C CA . ASN A 1 85 ? -8.445 12.125 0.389 1 93.88 85 ASN A CA 1
ATOM 616 C C . ASN A 1 85 ? -7.504 13.312 0.188 1 93.88 85 ASN A C 1
ATOM 618 O O . ASN A 1 85 ? -7.73 14.391 0.745 1 93.88 85 ASN A O 1
ATOM 622 N N . LEU A 1 86 ? -6.41 13.172 -0.522 1 89.94 86 LEU A N 1
ATOM 623 C CA . LEU A 1 86 ? -5.469 14.25 -0.794 1 89.94 86 LEU A CA 1
ATOM 624 C C . LEU A 1 86 ? -6.117 15.344 -1.64 1 89.94 86 LEU A C 1
ATOM 626 O O . LEU A 1 86 ? -5.793 16.516 -1.493 1 89.94 86 LEU A O 1
ATOM 630 N N . PHE A 1 87 ? -6.973 14.969 -2.436 1 87.19 87 PHE A N 1
ATOM 631 C CA . PHE A 1 87 ? -7.598 15.93 -3.338 1 87.19 87 PHE A CA 1
ATOM 632 C C . PHE A 1 87 ? -8.844 16.531 -2.703 1 87.19 87 PHE A C 1
ATOM 634 O O . PHE A 1 87 ? -9.219 17.672 -3.027 1 87.19 87 PHE A O 1
ATOM 641 N N . LEU A 1 88 ? -9.5 15.82 -1.843 1 77.56 88 LEU A N 1
ATOM 642 C CA . LEU A 1 88 ? -10.703 16.328 -1.193 1 77.56 88 LEU A CA 1
ATOM 643 C C . LEU A 1 88 ? -10.359 17.062 0.095 1 77.56 88 LEU A C 1
ATOM 645 O O . LEU A 1 88 ? -11.172 17.828 0.622 1 77.56 88 LEU A O 1
ATOM 649 N N . SER A 1 89 ? -9.281 16.734 0.842 1 65.56 89 SER A N 1
ATOM 650 C CA . SER A 1 89 ? -8.906 17.328 2.123 1 65.56 89 SER A CA 1
ATOM 651 C C . SER A 1 89 ? -8.914 18.844 2.049 1 65.56 89 SER A C 1
ATOM 653 O O . SER A 1 89 ? -9.297 19.516 3.01 1 65.56 89 SER A O 1
ATOM 655 N N . PRO A 1 90 ? -8.328 19.469 1.072 1 56.62 90 PRO A N 1
ATOM 656 C CA . PRO A 1 90 ? -8.539 20.922 1.139 1 56.62 90 PRO A CA 1
ATOM 657 C C . PRO A 1 90 ? -10.008 21.297 1.273 1 56.62 90 PRO A C 1
ATOM 659 O O . PRO A 1 90 ? -10.336 22.312 1.882 1 56.62 90 PRO A O 1
ATOM 662 N N . LEU A 1 91 ? -10.711 20.453 0.795 1 47.91 91 LEU A N 1
ATOM 663 C CA . LEU A 1 91 ? -12.133 20.766 0.81 1 47.91 91 LEU A CA 1
ATOM 664 C C . LEU A 1 91 ? -12.734 20.484 2.182 1 47.91 91 LEU A C 1
ATOM 666 O O . LEU A 1 91 ? -13.695 21.141 2.588 1 47.91 91 LEU A O 1
ATOM 670 N N . TRP A 1 92 ? -12.141 19.562 2.867 1 49.97 92 TRP A N 1
ATOM 671 C CA . TRP A 1 92 ? -12.703 19.172 4.156 1 49.97 92 TRP A CA 1
ATOM 672 C C . TRP A 1 92 ? -11.984 19.891 5.297 1 49.97 92 TRP A C 1
ATOM 674 O O . TRP A 1 92 ? -12.305 19.672 6.469 1 49.97 92 TRP A O 1
ATOM 684 N N . ARG A 1 93 ? -10.781 20.359 5.027 1 50.72 93 ARG A N 1
ATOM 685 C CA . ARG A 1 93 ? -10.148 21.141 6.09 1 50.72 93 ARG A CA 1
ATOM 686 C C . ARG A 1 93 ? -11.094 22.219 6.613 1 50.72 93 ARG A C 1
ATOM 688 O O . ARG A 1 93 ? -11.461 23.141 5.879 1 50.72 93 ARG A O 1
ATOM 695 N N . GLN A 1 94 ? -11.914 21.828 7.41 1 45.28 94 GLN A N 1
ATOM 696 C CA . GLN A 1 94 ? -12.75 22.797 8.094 1 45.28 94 GLN A CA 1
ATOM 697 C C . GLN A 1 94 ? -11.906 23.891 8.75 1 45.28 94 GLN A C 1
ATOM 699 O O . GLN A 1 94 ? -10.852 23.609 9.312 1 45.28 94 GLN A O 1
ATOM 704 N N . LYS A 1 95 ? -11.914 25.047 8.281 1 45.66 95 LYS A N 1
ATOM 705 C CA . LYS A 1 95 ? -11.43 26.297 8.836 1 45.66 95 LYS A CA 1
ATOM 706 C C . LYS A 1 95 ? -11.57 26.328 10.352 1 45.66 95 LYS A C 1
ATOM 708 O O . LYS A 1 95 ? -12.625 25.984 10.891 1 45.66 95 LYS A O 1
ATOM 713 N N . PRO A 1 96 ? -10.43 26.172 11.07 1 44.59 96 PRO A N 1
ATOM 714 C CA . PRO A 1 96 ? -10.633 26.422 12.5 1 44.59 96 PRO A CA 1
ATOM 715 C C . PRO A 1 96 ? -11.641 27.547 12.766 1 44.59 96 PRO A C 1
ATOM 717 O O . PRO A 1 96 ? -11.672 28.547 12.031 1 44.59 96 PRO A O 1
ATOM 720 N N . GLN A 1 97 ? -12.742 27.281 13.242 1 44.84 97 GLN A N 1
ATOM 721 C CA . GLN A 1 97 ? -13.688 28.312 13.656 1 44.84 97 GLN A CA 1
ATOM 722 C C . GLN A 1 97 ? -12.984 29.438 14.422 1 44.84 97 GLN A C 1
ATOM 724 O O . GLN A 1 97 ? -12.32 29.188 15.43 1 44.84 97 GLN A O 1
ATOM 729 N N . ALA A 1 98 ? -12.445 30.469 13.75 1 45.88 98 ALA A N 1
ATOM 730 C CA . ALA A 1 98 ? -11.953 31.688 14.398 1 45.88 98 ALA A CA 1
ATOM 731 C C . ALA A 1 98 ? -12.781 32.031 15.633 1 45.88 98 ALA A C 1
ATOM 733 O O . ALA A 1 98 ? -13.984 32.281 15.523 1 45.88 98 ALA A O 1
ATOM 734 N N . ILE A 1 99 ? -12.602 31.516 16.766 1 47.12 99 ILE A N 1
ATOM 735 C CA . ILE A 1 99 ? -13.227 32.062 17.969 1 47.12 99 ILE A CA 1
ATOM 736 C C . ILE A 1 99 ? -13.125 33.594 17.953 1 47.12 99 ILE A C 1
ATOM 738 O O . ILE A 1 99 ? -12.031 34.156 17.812 1 47.12 99 ILE A O 1
ATOM 742 N N . SER A 1 100 ? -14.055 34.312 17.5 1 51.16 100 SER A N 1
ATOM 743 C CA . SER A 1 100 ? -14.242 35.75 17.516 1 51.16 100 SER A CA 1
ATOM 744 C C . SER A 1 100 ? -13.711 36.375 18.797 1 51.16 100 SER A C 1
ATOM 746 O O . SER A 1 100 ? -14.172 36.031 19.891 1 51.16 100 SER A O 1
ATOM 748 N N . LYS A 1 101 ? -12.422 36.594 19.031 1 51.47 101 LYS A N 1
ATOM 749 C CA . LYS A 1 101 ? -11.828 37.375 20.125 1 51.47 101 LYS A CA 1
ATOM 750 C C . LYS A 1 101 ? -12.695 38.562 20.484 1 51.47 101 LYS A C 1
ATOM 752 O O . LYS A 1 101 ? -12.328 39.375 21.344 1 51.47 101 LYS A O 1
ATOM 757 N N . ASP A 1 102 ? -13.75 38.844 19.703 1 50.56 102 ASP A N 1
ATOM 758 C CA . ASP A 1 102 ? -14.508 40.031 20.047 1 50.56 102 ASP A CA 1
ATOM 759 C C . ASP A 1 102 ? -15.117 39.906 21.453 1 50.56 102 ASP A C 1
ATOM 761 O O . ASP A 1 102 ? -15.539 40.906 2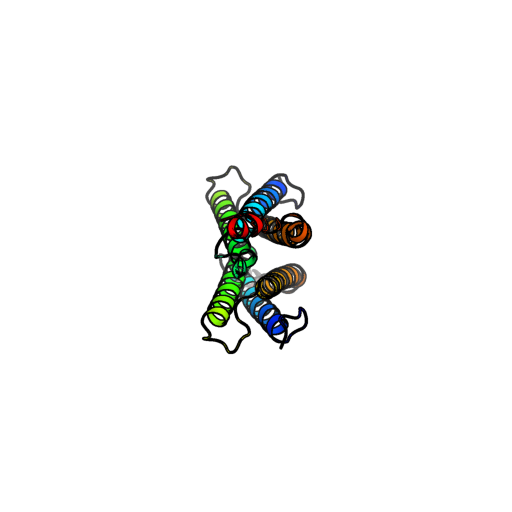2.031 1 50.56 102 ASP A O 1
ATOM 765 N N . GLY A 1 103 ? -15.328 38.562 21.891 1 49.25 103 GLY A N 1
ATOM 766 C CA . GLY A 1 103 ? -16.078 38.531 23.125 1 49.25 103 GLY A CA 1
ATOM 767 C C . GLY A 1 103 ? -15.273 39 24.328 1 49.25 103 GLY A C 1
ATOM 768 O O . GLY A 1 103 ? -15.812 39.125 25.438 1 49.25 103 GLY A O 1
ATOM 769 N N . ILE A 1 104 ? -13.883 38.906 24.234 1 51.12 104 ILE A N 1
ATOM 770 C CA . ILE A 1 104 ? -13.172 39.281 25.453 1 51.12 104 ILE A CA 1
ATOM 771 C C . ILE A 1 104 ? -13.086 40.781 25.578 1 51.12 104 ILE A C 1
ATOM 773 O O . ILE A 1 104 ? -12.812 41.312 26.656 1 51.12 104 ILE A O 1
ATOM 777 N N . ASP A 1 105 ? -13.109 41.531 24.484 1 49.41 105 ASP A N 1
ATOM 778 C CA . ASP A 1 105 ? -12.93 42.969 24.688 1 49.41 105 ASP A CA 1
ATOM 779 C C . ASP A 1 105 ? -14.148 43.594 25.359 1 49.41 105 ASP A C 1
ATOM 781 O O . ASP A 1 105 ? -14.141 44.781 25.688 1 49.41 105 ASP A O 1
ATOM 785 N N . GLN A 1 106 ? -15.258 42.875 25.25 1 47.16 106 GLN A N 1
ATOM 786 C CA . GLN A 1 106 ? -16.406 43.562 25.844 1 47.16 106 GLN A CA 1
ATOM 787 C C . GLN A 1 106 ? -16.438 43.375 27.359 1 47.16 106 GLN A C 1
ATOM 789 O O . GLN A 1 106 ? -17.312 43.906 28.047 1 47.16 106 GLN A O 1
ATOM 794 N N . VAL A 1 107 ? -15.484 42.438 27.906 1 40.97 107 VAL A N 1
ATOM 795 C CA . VAL A 1 107 ? -15.531 42.5 29.359 1 40.97 107 VAL A CA 1
ATOM 796 C C . VAL A 1 107 ? -14.523 43.531 29.875 1 40.97 107 VAL A C 1
ATOM 798 O O . VAL A 1 107 ? -13.438 43.688 29.312 1 40.97 107 VAL A O 1
ATOM 801 N N . MET B 1 1 ? 15.062 23.031 4.789 1 51.03 1 MET B N 1
ATOM 802 C CA . MET B 1 1 ? 14.547 22.984 3.426 1 51.03 1 MET B CA 1
ATOM 803 C C . MET B 1 1 ? 13.07 22.609 3.416 1 51.03 1 MET B C 1
ATOM 805 O O . MET B 1 1 ? 12.602 21.891 4.309 1 51.03 1 MET B O 1
ATOM 809 N N . GLY B 1 2 ? 12.273 23.219 2.744 1 65.38 2 GLY B N 1
ATOM 810 C CA . GLY B 1 2 ? 10.82 23.125 2.76 1 65.38 2 GLY B CA 1
ATOM 811 C C . GLY B 1 2 ? 10.297 21.734 2.482 1 65.38 2 GLY B C 1
ATOM 812 O O . GLY B 1 2 ? 11.062 20.844 2.09 1 65.38 2 GLY B O 1
ATOM 813 N N . ASP B 1 3 ? 9.305 21.312 3.055 1 85.25 3 ASP B N 1
ATOM 814 C CA . ASP B 1 3 ? 8.625 20.047 2.826 1 85.25 3 ASP B CA 1
ATOM 815 C C . ASP B 1 3 ? 8.039 19.984 1.417 1 85.25 3 ASP B C 1
ATOM 817 O O . ASP B 1 3 ? 6.844 19.734 1.244 1 85.25 3 ASP B O 1
ATOM 821 N N . ASP B 1 4 ? 9.055 20.234 0.377 1 89.06 4 ASP B N 1
ATOM 822 C CA . ASP B 1 4 ? 8.664 20.234 -1.031 1 89.06 4 ASP B CA 1
ATOM 823 C C . ASP B 1 4 ? 8.508 18.812 -1.559 1 89.06 4 ASP B C 1
ATOM 825 O O . ASP B 1 4 ? 9.18 17.891 -1.091 1 89.06 4 ASP B O 1
ATOM 829 N N . TRP B 1 5 ? 7.668 18.641 -2.582 1 91.81 5 TRP B N 1
ATOM 830 C CA . TRP B 1 5 ? 7.402 1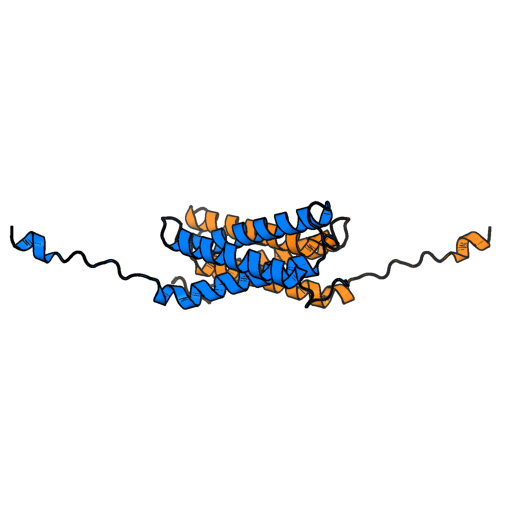7.328 -3.184 1 91.81 5 TRP B CA 1
ATOM 831 C C . TRP B 1 5 ? 8.648 16.781 -3.871 1 91.81 5 TRP B C 1
ATOM 833 O O . TRP B 1 5 ? 8.812 15.57 -3.998 1 91.81 5 TRP B O 1
ATOM 843 N N . LEU B 1 6 ? 9.531 17.594 -4.266 1 90.38 6 LEU B N 1
ATOM 844 C CA . LEU B 1 6 ? 10.703 17.172 -5.016 1 90.38 6 LEU B CA 1
ATOM 845 C C . LEU B 1 6 ? 11.945 17.188 -4.133 1 90.38 6 LEU B C 1
ATOM 847 O O . LEU B 1 6 ? 13.062 16.969 -4.617 1 90.38 6 LEU B O 1
ATOM 851 N N . ALA B 1 7 ? 11.781 17.469 -2.883 1 91.19 7 ALA B N 1
ATOM 852 C CA . ALA B 1 7 ? 12.898 17.438 -1.942 1 91.19 7 ALA B CA 1
ATOM 853 C C . ALA B 1 7 ? 13.547 16.062 -1.888 1 91.19 7 ALA B C 1
ATOM 855 O O . ALA B 1 7 ? 12.891 15.055 -2.174 1 91.19 7 ALA B O 1
ATOM 856 N N . LEU B 1 8 ? 14.828 15.953 -1.563 1 92.19 8 LEU B N 1
ATOM 857 C CA . LEU B 1 8 ? 15.609 14.719 -1.506 1 92.19 8 LEU B CA 1
ATOM 858 C C . LEU B 1 8 ? 14.953 13.711 -0.568 1 92.19 8 LEU B C 1
ATOM 860 O O . LEU B 1 8 ? 15.031 12.5 -0.803 1 92.19 8 LEU B O 1
ATOM 864 N N . ASP B 1 9 ? 14.359 14.125 0.467 1 92.75 9 ASP B N 1
ATOM 865 C CA . ASP B 1 9 ? 13.734 13.227 1.431 1 92.75 9 ASP B CA 1
ATOM 866 C C . ASP B 1 9 ? 12.609 12.414 0.78 1 92.75 9 ASP B C 1
ATOM 868 O O . ASP B 1 9 ? 12.438 11.234 1.081 1 92.75 9 ASP B O 1
ATOM 872 N N . LYS B 1 10 ? 11.844 12.969 -0.263 1 95.31 10 LYS B N 1
ATOM 873 C CA . LYS B 1 10 ? 10.781 12.219 -0.936 1 95.31 10 LYS B CA 1
ATOM 874 C C . LYS B 1 10 ? 11.367 11.141 -1.843 1 95.31 10 LYS B C 1
ATOM 876 O O . LYS B 1 10 ? 10.781 10.062 -1.995 1 95.31 10 LYS B O 1
ATOM 881 N N . VAL B 1 11 ? 12.523 11.516 -2.387 1 95.81 11 VAL B N 1
ATOM 882 C CA . VAL B 1 11 ? 13.203 10.531 -3.221 1 95.81 11 VAL B CA 1
ATOM 883 C C . VAL B 1 11 ? 13.656 9.344 -2.361 1 95.81 11 VAL B C 1
ATOM 885 O O . VAL B 1 11 ? 13.531 8.188 -2.771 1 95.81 11 VAL B O 1
ATOM 888 N N . GLU B 1 12 ? 14.18 9.633 -1.235 1 95.5 12 GLU B N 1
ATOM 889 C CA . GLU B 1 12 ? 14.633 8.578 -0.329 1 95.5 12 GLU B CA 1
ATOM 890 C C . GLU B 1 12 ? 13.477 7.691 0.112 1 95.5 12 GLU B C 1
ATOM 892 O O . GLU B 1 12 ? 13.609 6.465 0.161 1 95.5 12 GLU B O 1
ATOM 897 N N . HIS B 1 13 ? 12.328 8.281 0.495 1 96.75 13 HIS B N 1
ATOM 898 C CA . HIS B 1 13 ? 11.148 7.52 0.875 1 96.75 13 HIS B CA 1
ATOM 899 C C . HIS B 1 13 ? 10.656 6.645 -0.275 1 96.75 13 HIS B C 1
ATOM 901 O O . HIS B 1 13 ? 10.438 5.445 -0.096 1 96.75 13 HIS B O 1
ATOM 907 N N . PHE B 1 14 ? 10.523 7.234 -1.453 1 97.94 14 PHE B N 1
ATOM 908 C CA . PHE B 1 14 ? 10.117 6.496 -2.641 1 97.94 14 PHE B CA 1
ATOM 909 C C . PHE B 1 14 ? 11.062 5.328 -2.902 1 97.94 14 PHE B C 1
ATOM 911 O O . PHE B 1 14 ? 10.625 4.18 -3.014 1 97.94 14 PHE B O 1
ATOM 918 N N . ALA B 1 15 ? 12.398 5.613 -3.035 1 98.44 15 ALA B N 1
ATOM 919 C CA . ALA B 1 15 ? 13.398 4.625 -3.438 1 98.44 15 ALA B CA 1
ATOM 920 C C . ALA B 1 15 ? 13.484 3.488 -2.424 1 98.44 15 ALA B C 1
ATOM 922 O O . ALA B 1 15 ? 13.57 2.316 -2.801 1 98.44 15 ALA B O 1
ATOM 923 N N . SER B 1 16 ? 13.484 3.824 -1.136 1 97.88 16 SER B N 1
ATOM 924 C CA . SER B 1 16 ? 13.609 2.793 -0.11 1 97.88 16 SER B CA 1
ATOM 925 C C . SER B 1 16 ? 12.406 1.849 -0.133 1 97.88 16 SER B C 1
ATOM 927 O O . SER B 1 16 ? 12.578 0.627 -0.12 1 97.88 16 SER B O 1
ATOM 929 N N . CYS B 1 17 ? 11.18 2.385 -0.269 1 98.56 17 CYS B N 1
ATOM 930 C CA . CYS B 1 17 ? 10 1.538 -0.292 1 98.56 17 CYS B CA 1
ATOM 931 C C . CYS B 1 17 ? 9.914 0.755 -1.596 1 98.56 17 CYS B C 1
ATOM 933 O O . CYS B 1 17 ? 9.508 -0.409 -1.6 1 98.56 17 CYS B O 1
ATOM 935 N N . PHE B 1 18 ? 10.273 1.417 -2.676 1 98.75 18 PHE B N 1
ATOM 936 C CA . PHE B 1 18 ? 10.297 0.72 -3.955 1 98.75 18 PHE B CA 1
ATOM 937 C C . PHE B 1 18 ? 11.219 -0.494 -3.891 1 98.75 18 PHE B C 1
ATOM 939 O O . PHE B 1 18 ? 10.805 -1.609 -4.219 1 98.75 18 PHE B O 1
ATOM 946 N N . LEU B 1 19 ? 12.492 -0.302 -3.477 1 98.69 19 LEU B N 1
ATOM 947 C CA . LEU B 1 19 ? 13.5 -1.354 -3.48 1 98.69 19 LEU B CA 1
ATOM 948 C C . LEU B 1 19 ? 13.117 -2.482 -2.529 1 98.69 19 LEU B C 1
ATOM 950 O O . LEU B 1 19 ? 13.195 -3.658 -2.891 1 98.69 19 LEU B O 1
ATOM 954 N N . ILE B 1 20 ? 12.672 -2.133 -1.364 1 98.75 20 ILE B N 1
ATOM 955 C CA . ILE B 1 20 ? 12.297 -3.145 -0.382 1 98.75 20 ILE B CA 1
ATOM 956 C C . ILE B 1 20 ? 11.109 -3.953 -0.9 1 98.75 20 ILE B C 1
ATOM 958 O O . ILE B 1 20 ? 11.133 -5.188 -0.871 1 98.75 20 ILE B O 1
ATOM 962 N N . THR B 1 21 ? 10.055 -3.283 -1.388 1 98.62 21 THR B N 1
ATOM 963 C CA . THR B 1 21 ? 8.867 -3.961 -1.899 1 98.62 21 THR B CA 1
ATOM 964 C C . THR B 1 21 ? 9.219 -4.848 -3.092 1 98.62 21 THR B C 1
ATOM 966 O O . THR B 1 21 ? 8.789 -5.996 -3.168 1 98.62 21 THR B O 1
ATOM 969 N N . ALA B 1 22 ? 10.047 -4.336 -4.012 1 98 22 ALA B N 1
ATOM 970 C CA . ALA B 1 22 ? 10.414 -5.09 -5.203 1 98 22 ALA B CA 1
ATOM 971 C C . ALA B 1 22 ? 11.133 -6.383 -4.832 1 98 22 ALA B C 1
ATOM 973 O O . ALA B 1 22 ? 10.828 -7.449 -5.371 1 98 22 ALA B O 1
ATOM 974 N N . VAL B 1 23 ? 12.086 -6.309 -3.934 1 97.81 23 VAL B N 1
ATOM 975 C CA . VAL B 1 23 ? 12.875 -7.465 -3.52 1 97.81 23 VAL B CA 1
ATOM 976 C C . VAL B 1 23 ? 11.977 -8.484 -2.82 1 97.81 23 VAL B C 1
ATOM 978 O O . VAL B 1 23 ? 12.039 -9.68 -3.111 1 97.81 23 VAL B O 1
ATOM 981 N N . VAL B 1 24 ? 11.102 -8 -1.974 1 98.12 24 VAL B N 1
ATOM 982 C CA . VAL B 1 24 ? 10.258 -8.898 -1.194 1 98.12 24 VAL B CA 1
ATOM 983 C C . VAL B 1 24 ? 9.25 -9.586 -2.113 1 98.12 24 VAL B C 1
ATOM 985 O O . VAL B 1 24 ? 9.016 -10.789 -2.002 1 98.12 24 VAL B O 1
ATOM 988 N N . VAL B 1 25 ? 8.609 -8.844 -3.025 1 97.31 25 VAL B N 1
ATOM 989 C CA . VAL B 1 25 ? 7.668 -9.438 -3.969 1 97.31 25 VAL B CA 1
ATOM 990 C C . VAL B 1 25 ? 8.375 -10.5 -4.805 1 97.31 25 VAL B C 1
ATOM 992 O O . VAL B 1 25 ? 7.844 -11.602 -5.004 1 97.31 25 VAL B O 1
ATOM 995 N N . HIS B 1 26 ? 9.594 -10.141 -5.234 1 95.06 26 HIS B N 1
ATOM 996 C CA . HIS B 1 26 ? 10.352 -11.07 -6.059 1 95.06 26 HIS B CA 1
ATOM 997 C C . HIS B 1 26 ? 10.695 -12.344 -5.289 1 95.06 26 HIS B C 1
ATOM 999 O O . HIS B 1 26 ? 10.469 -13.453 -5.781 1 95.06 26 HIS B O 1
ATOM 1005 N N . LEU B 1 27 ? 11.25 -12.227 -4.117 1 95.38 27 LEU B N 1
ATOM 1006 C CA . LEU B 1 27 ? 11.664 -13.367 -3.307 1 95.38 27 LEU B CA 1
ATOM 1007 C C . LEU B 1 27 ? 10.461 -14.211 -2.893 1 95.38 27 LEU B C 1
ATOM 1009 O O . LEU B 1 27 ? 10.5 -15.438 -2.975 1 95.38 27 LEU B O 1
ATOM 1013 N N . ALA B 1 28 ? 9.391 -13.547 -2.479 1 95.19 28 ALA B N 1
ATOM 1014 C CA . ALA B 1 28 ? 8.18 -14.273 -2.098 1 95.19 28 ALA B CA 1
ATOM 1015 C C . ALA B 1 28 ? 7.609 -15.047 -3.281 1 95.19 28 ALA B C 1
ATOM 1017 O O . ALA B 1 28 ? 7.02 -16.109 -3.104 1 95.19 28 ALA B O 1
ATOM 1018 N N . GLY B 1 29 ? 7.75 -14.531 -4.5 1 92.94 29 GLY B N 1
ATOM 1019 C CA . GLY B 1 29 ? 7.281 -15.195 -5.707 1 92.94 29 GLY B CA 1
ATOM 1020 C C . GLY B 1 29 ? 7.977 -16.516 -5.969 1 92.94 29 GLY B C 1
ATOM 1021 O O . GLY B 1 29 ? 7.488 -17.328 -6.75 1 92.94 29 GLY B O 1
ATOM 1022 N N . ARG B 1 30 ? 9.117 -16.734 -5.316 1 91.75 30 ARG B N 1
ATOM 1023 C CA . ARG B 1 30 ? 9.914 -17.938 -5.523 1 91.75 30 ARG B CA 1
ATOM 1024 C C . ARG B 1 30 ? 9.727 -18.922 -4.367 1 91.75 30 ARG B C 1
ATOM 1026 O O . ARG B 1 30 ? 10.469 -19.891 -4.246 1 91.75 30 ARG B O 1
ATOM 1033 N N . THR B 1 31 ? 8.836 -18.656 -3.537 1 93.19 31 THR B N 1
ATOM 1034 C CA . THR B 1 31 ? 8.562 -19.5 -2.379 1 93.19 31 THR B CA 1
ATOM 1035 C C . THR B 1 31 ? 7.105 -19.969 -2.381 1 93.19 31 THR B C 1
ATOM 1037 O O . THR B 1 31 ? 6.391 -19.766 -3.365 1 93.19 31 THR B O 1
ATOM 1040 N N . ARG B 1 32 ? 6.715 -20.688 -1.288 1 92.06 32 ARG B N 1
ATOM 1041 C CA . ARG B 1 32 ? 5.348 -21.172 -1.136 1 92.06 32 ARG B CA 1
ATOM 1042 C C . ARG B 1 32 ? 4.371 -20.016 -0.97 1 92.06 32 ARG B C 1
ATOM 1044 O O . ARG B 1 32 ? 3.156 -20.203 -1.043 1 92.06 32 ARG B O 1
ATOM 1051 N N . LEU B 1 33 ? 4.887 -18.766 -0.86 1 92.62 33 LEU B N 1
ATOM 1052 C CA . LEU B 1 33 ? 4.051 -17.578 -0.669 1 92.62 33 LEU B CA 1
ATOM 1053 C C . LEU B 1 33 ? 3.729 -16.922 -2.006 1 92.62 33 LEU B C 1
ATOM 1055 O O . LEU B 1 33 ? 3.266 -15.773 -2.045 1 92.62 33 LEU B O 1
ATOM 1059 N N . ARG B 1 34 ? 3.9 -17.578 -3.025 1 92.5 34 ARG B N 1
ATOM 1060 C CA . ARG B 1 34 ? 3.801 -17.031 -4.371 1 92.5 34 ARG B CA 1
ATOM 1061 C C . ARG B 1 34 ? 2.432 -16.391 -4.605 1 92.5 34 ARG B C 1
ATOM 1063 O O . ARG B 1 34 ? 2.33 -15.328 -5.219 1 92.5 34 ARG B O 1
ATOM 1070 N N . LYS B 1 35 ? 1.358 -17.016 -4.094 1 90.19 35 LYS B N 1
ATOM 1071 C CA . LYS B 1 35 ? 0.01 -16.5 -4.324 1 90.19 35 LYS B CA 1
ATOM 1072 C C . LYS B 1 35 ? -0.25 -15.25 -3.49 1 90.19 35 LYS B C 1
ATOM 1074 O O . LYS B 1 35 ? -1.195 -14.508 -3.758 1 90.19 35 LYS B O 1
ATOM 1079 N N . TRP B 1 36 ? 0.651 -14.922 -2.451 1 93.88 36 TRP B N 1
ATOM 1080 C CA . TRP B 1 36 ? 0.494 -13.805 -1.52 1 93.88 36 TRP B CA 1
ATOM 1081 C C . TRP B 1 36 ? 1.557 -12.742 -1.762 1 93.88 36 TRP B C 1
ATOM 1083 O O . TRP B 1 36 ? 1.643 -11.758 -1.018 1 93.88 36 TRP B O 1
ATOM 1093 N N . ARG B 1 37 ? 2.305 -12.906 -2.77 1 95.38 37 ARG B N 1
ATOM 1094 C CA . ARG B 1 37 ? 3.557 -12.164 -2.867 1 95.38 37 ARG B CA 1
ATOM 1095 C C . ARG B 1 37 ? 3.297 -10.664 -2.912 1 95.38 37 ARG B C 1
ATOM 1097 O O . ARG B 1 37 ? 4.059 -9.875 -2.346 1 95.38 37 ARG B O 1
ATOM 1104 N N . ILE B 1 38 ? 2.205 -10.242 -3.549 1 96.38 38 ILE B N 1
ATOM 1105 C CA . ILE B 1 38 ? 1.885 -8.82 -3.639 1 96.38 38 ILE B CA 1
ATOM 1106 C C . ILE B 1 38 ? 1.508 -8.289 -2.258 1 96.38 38 ILE B C 1
ATOM 1108 O O . ILE B 1 38 ? 2.01 -7.246 -1.828 1 96.38 38 ILE B O 1
ATOM 1112 N N . MET B 1 39 ? 0.679 -8.969 -1.578 1 96.12 39 MET B N 1
ATOM 1113 C CA . MET B 1 39 ? 0.241 -8.555 -0.249 1 96.12 39 MET B CA 1
ATOM 1114 C C . MET B 1 39 ? 1.417 -8.5 0.72 1 96.12 39 MET B C 1
ATOM 1116 O O . MET B 1 39 ? 1.575 -7.523 1.457 1 96.12 39 MET B O 1
ATOM 1120 N N . VAL B 1 40 ? 2.197 -9.555 0.702 1 96.75 40 VAL B N 1
ATOM 1121 C CA . VAL B 1 40 ? 3.35 -9.633 1.595 1 96.75 40 VAL B CA 1
ATOM 1122 C C . VAL B 1 40 ? 4.316 -8.492 1.288 1 96.75 40 VAL B C 1
ATOM 1124 O O . VAL B 1 40 ? 4.762 -7.785 2.195 1 96.75 40 VAL B O 1
ATOM 1127 N N . GLY B 1 41 ? 4.668 -8.289 0.011 1 98.19 41 GLY B N 1
ATOM 1128 C CA . GLY B 1 41 ? 5.574 -7.219 -0.376 1 98.19 41 GLY B CA 1
ATOM 1129 C C . GLY B 1 41 ? 5.059 -5.84 -0.024 1 98.19 41 GLY B C 1
ATOM 1130 O O . GLY B 1 41 ? 5.801 -5.004 0.493 1 98.19 41 GLY B O 1
ATOM 1131 N N . ALA B 1 42 ? 3.756 -5.574 -0.302 1 98.38 42 ALA B N 1
ATOM 1132 C CA . ALA B 1 42 ? 3.146 -4.277 -0.009 1 98.38 42 ALA B CA 1
ATOM 1133 C C . ALA B 1 42 ? 3.166 -3.99 1.489 1 98.38 42 ALA B C 1
ATOM 1135 O O . ALA B 1 42 ? 3.494 -2.879 1.91 1 98.38 42 ALA B O 1
ATOM 1136 N N . LEU B 1 43 ? 2.832 -4.984 2.328 1 98.12 43 LEU B N 1
ATOM 1137 C CA . LEU B 1 43 ? 2.814 -4.812 3.777 1 98.12 43 LEU B CA 1
ATOM 1138 C C . LEU B 1 43 ? 4.215 -4.539 4.309 1 98.12 43 LEU B C 1
ATOM 1140 O O . LEU B 1 43 ? 4.414 -3.611 5.098 1 98.12 43 LEU B O 1
ATOM 1144 N N . VAL B 1 44 ? 5.164 -5.293 3.85 1 98.5 44 VAL B N 1
ATOM 1145 C CA . VAL B 1 44 ? 6.539 -5.113 4.309 1 98.5 44 VAL B CA 1
ATOM 1146 C C . VAL B 1 44 ? 7.055 -3.744 3.873 1 98.5 44 VAL B C 1
ATOM 1148 O O . VAL B 1 44 ? 7.703 -3.043 4.652 1 98.5 44 VAL B O 1
ATOM 1151 N N . GLY B 1 45 ? 6.797 -3.346 2.594 1 98.69 45 GLY B N 1
ATOM 1152 C CA . GLY B 1 45 ? 7.199 -2.033 2.111 1 98.69 45 GLY B CA 1
ATOM 1153 C C . GLY B 1 45 ? 6.594 -0.895 2.912 1 98.69 45 GLY B C 1
ATOM 1154 O O . GLY B 1 45 ? 7.289 0.06 3.266 1 98.69 45 GLY B O 1
ATOM 1155 N N . LEU B 1 46 ? 5.312 -0.99 3.223 1 98 46 LEU B N 1
ATOM 1156 C CA . LEU B 1 46 ? 4.641 0.077 3.957 1 98 46 LEU B CA 1
ATOM 1157 C C . LEU B 1 46 ? 5.129 0.134 5.402 1 98 46 LEU B C 1
ATOM 1159 O O . LEU B 1 46 ? 5.238 1.217 5.98 1 98 46 LEU B O 1
ATOM 1163 N N . VAL B 1 47 ? 5.383 -0.989 6.031 1 98.06 47 VAL B N 1
ATOM 1164 C CA . VAL B 1 47 ? 5.926 -1.023 7.383 1 98.06 47 VAL B CA 1
ATOM 1165 C C . VAL B 1 47 ? 7.305 -0.373 7.406 1 98.06 47 VAL B C 1
ATOM 1167 O O . VAL B 1 47 ? 7.629 0.384 8.328 1 98.06 47 VAL B O 1
ATOM 1170 N N . ALA B 1 48 ? 8.117 -0.676 6.387 1 97.81 48 ALA B N 1
ATOM 1171 C CA . ALA B 1 48 ? 9.422 -0.031 6.266 1 97.81 48 ALA B CA 1
ATOM 1172 C C . ALA B 1 48 ? 9.281 1.482 6.133 1 97.81 48 ALA B C 1
ATOM 1174 O O . ALA B 1 48 ? 10.008 2.242 6.773 1 97.81 48 ALA B O 1
ATOM 1175 N N . GLY B 1 49 ? 8.336 1.902 5.23 1 96.88 49 GLY B N 1
ATOM 1176 C CA . GLY B 1 49 ? 8.055 3.324 5.105 1 96.88 49 GLY B CA 1
ATOM 1177 C C . GLY B 1 49 ? 7.594 3.959 6.402 1 96.88 49 GLY B C 1
ATOM 1178 O O . GLY B 1 49 ? 8.023 5.062 6.75 1 96.88 49 GLY B O 1
ATOM 1179 N N . ALA B 1 50 ? 6.73 3.283 7.191 1 95.75 50 ALA B N 1
ATOM 1180 C CA . ALA B 1 50 ? 6.25 3.762 8.484 1 95.75 50 ALA B CA 1
ATOM 1181 C C . ALA B 1 50 ? 7.402 3.904 9.477 1 95.75 50 ALA B C 1
ATOM 1183 O O . ALA B 1 50 ? 7.453 4.867 10.25 1 95.75 50 ALA B O 1
ATOM 1184 N N . ALA B 1 51 ? 8.258 2.943 9.516 1 95.25 51 ALA B N 1
ATOM 1185 C CA . ALA B 1 51 ? 9.422 2.977 10.406 1 95.25 51 ALA B CA 1
ATOM 1186 C C . ALA B 1 51 ? 10.305 4.184 10.102 1 95.25 51 ALA B C 1
ATOM 1188 O O . ALA B 1 51 ? 10.781 4.855 11.023 1 95.25 51 ALA B O 1
ATOM 1189 N N . LYS B 1 52 ? 10.508 4.441 8.773 1 93.56 52 LYS B N 1
ATOM 1190 C CA . LYS B 1 52 ? 11.305 5.602 8.383 1 93.56 52 LYS B CA 1
ATOM 1191 C C . LYS B 1 52 ? 10.641 6.902 8.82 1 93.56 52 LYS B C 1
ATOM 1193 O O . LYS B 1 52 ? 11.297 7.805 9.336 1 93.56 52 LYS B O 1
ATOM 1198 N N . GLU B 1 53 ? 9.344 6.996 8.633 1 93 53 GLU B N 1
ATOM 1199 C CA . GLU B 1 53 ? 8.594 8.172 9.062 1 93 53 GLU B CA 1
ATOM 1200 C C . GLU B 1 53 ? 8.672 8.359 10.57 1 93 53 GLU B C 1
ATOM 1202 O O . GLU B 1 53 ? 8.812 9.477 11.062 1 93 53 GLU B O 1
ATOM 1207 N N . ALA B 1 54 ? 8.508 7.324 11.32 1 91.81 54 ALA B N 1
ATOM 1208 C CA . ALA B 1 54 ? 8.609 7.375 12.773 1 91.81 54 ALA B CA 1
ATOM 1209 C C . ALA B 1 54 ? 10 7.832 13.211 1 91.81 54 ALA B C 1
ATOM 1211 O O . ALA B 1 54 ? 10.141 8.602 14.164 1 91.81 54 ALA B O 1
ATOM 1212 N N . GLY B 1 55 ? 10.969 7.402 12.484 1 90.56 55 GLY B N 1
ATOM 1213 C CA . GLY B 1 55 ? 12.32 7.863 12.742 1 90.56 55 GLY B CA 1
ATOM 1214 C C . GLY B 1 55 ? 12.508 9.344 12.484 1 90.56 55 GLY B C 1
ATOM 1215 O O . GLY B 1 55 ? 13.164 10.039 13.266 1 90.56 55 GLY B O 1
ATOM 1216 N N . ASP B 1 56 ? 11.906 9.844 11.445 1 86.88 56 ASP B N 1
ATOM 1217 C CA . ASP B 1 56 ? 11.953 11.266 11.102 1 86.88 56 ASP B CA 1
ATOM 1218 C C . ASP B 1 56 ? 11.25 12.109 12.156 1 86.88 56 ASP B C 1
ATOM 1220 O O . ASP B 1 56 ? 11.734 13.172 12.539 1 86.88 56 ASP B O 1
ATOM 1224 N N . ALA B 1 57 ? 10.172 11.602 12.695 1 85.31 57 ALA B N 1
ATOM 1225 C CA . ALA B 1 57 ? 9.383 12.32 13.695 1 85.31 57 ALA B CA 1
ATOM 1226 C C . ALA B 1 57 ? 10.125 12.406 15.023 1 85.31 57 ALA B C 1
ATOM 1228 O O . ALA B 1 57 ? 9.992 13.383 15.758 1 85.31 57 ALA B O 1
ATOM 1229 N N . THR B 1 58 ? 10.812 11.391 15.391 1 84.88 58 THR B N 1
ATOM 1230 C CA . THR B 1 58 ? 11.484 11.328 16.688 1 84.88 58 THR B CA 1
ATOM 1231 C C . THR B 1 58 ? 12.883 11.93 16.594 1 84.88 58 THR B C 1
ATOM 1233 O O . THR B 1 58 ? 13.578 12.055 17.594 1 84.88 58 THR B O 1
ATOM 1236 N N . GLY B 1 59 ? 13.266 12.398 15.484 1 79.38 59 GLY B N 1
ATOM 1237 C CA . GLY B 1 59 ? 14.57 13.023 15.312 1 79.38 59 GLY B CA 1
ATOM 1238 C C . GLY B 1 59 ? 15.703 12.023 15.211 1 79.38 59 GLY B C 1
ATOM 1239 O O . GLY B 1 59 ? 16.875 12.391 15.312 1 79.38 59 GLY B O 1
ATOM 1240 N N . ILE B 1 60 ? 15.289 10.852 15.148 1 74.31 60 ILE B N 1
ATOM 1241 C CA . ILE B 1 60 ? 16.312 9.828 14.992 1 74.31 60 ILE B CA 1
ATOM 1242 C C . ILE B 1 60 ? 17 9.984 13.641 1 74.31 60 ILE B C 1
ATOM 1244 O O . ILE B 1 60 ? 18.203 9.781 13.523 1 74.31 60 ILE B O 1
ATOM 1248 N N . TRP B 1 61 ? 16.203 10.477 12.695 1 68.56 61 TRP B N 1
ATOM 1249 C CA . TRP B 1 61 ? 16.75 10.773 11.367 1 68.56 61 TRP B CA 1
ATOM 1250 C C . TRP B 1 61 ? 16.781 12.281 11.117 1 68.56 61 TRP B C 1
ATOM 1252 O O . TRP B 1 61 ? 15.922 13.016 11.617 1 68.56 61 TRP B O 1
ATOM 1262 N N . PRO B 1 62 ? 18.047 12.719 10.711 1 66.75 62 PRO B N 1
ATOM 1263 C CA . PRO B 1 62 ? 18.094 14.141 10.367 1 66.75 62 PRO B CA 1
ATOM 1264 C C . PRO B 1 62 ? 17.062 14.523 9.305 1 66.75 62 PRO B C 1
ATOM 1266 O O . PRO B 1 62 ? 17.281 14.297 8.117 1 66.75 62 PRO B O 1
ATOM 1269 N N . SER B 1 63 ? 15.852 14.758 9.773 1 66.62 63 SER B N 1
ATOM 1270 C CA . SER B 1 63 ? 14.828 15.086 8.789 1 66.62 63 SER B CA 1
ATOM 1271 C C . SER B 1 63 ? 13.859 16.141 9.32 1 66.62 63 SER B C 1
ATOM 1273 O O . SER B 1 63 ? 13.953 16.547 10.477 1 66.62 63 SER B O 1
ATOM 1275 N N . ALA B 1 64 ? 13.078 16.812 8.453 1 68.12 64 ALA B N 1
ATOM 1276 C CA . ALA B 1 64 ? 12.117 17.875 8.742 1 68.12 64 ALA B CA 1
ATOM 1277 C C . ALA B 1 64 ? 10.914 17.328 9.5 1 68.12 64 ALA B C 1
ATOM 1279 O O . ALA B 1 64 ? 9.977 18.062 9.812 1 68.12 64 ALA B O 1
ATOM 1280 N N . GLY B 1 65 ? 11.039 16.047 10.047 1 82.75 65 GLY B N 1
ATOM 1281 C CA . GLY B 1 65 ? 9.914 15.477 10.773 1 82.75 65 GLY B CA 1
ATOM 1282 C C . GLY B 1 65 ? 8.969 14.695 9.883 1 82.75 65 GLY B C 1
ATOM 1283 O O . GLY B 1 65 ? 9.203 14.562 8.688 1 82.75 65 GLY B O 1
ATOM 1284 N N . ALA B 1 66 ? 7.969 14.164 10.453 1 86.75 66 ALA B N 1
ATOM 1285 C CA . ALA B 1 66 ? 6.98 13.398 9.703 1 86.75 66 ALA B CA 1
ATOM 1286 C C . ALA B 1 66 ? 6.113 14.312 8.836 1 86.75 66 ALA B C 1
ATOM 1288 O O . ALA B 1 66 ? 5.766 15.422 9.25 1 86.75 66 ALA B O 1
ATOM 1289 N N . SER B 1 67 ? 5.867 13.945 7.668 1 91.69 67 SER B N 1
ATOM 1290 C CA . SER B 1 67 ? 5.047 14.719 6.742 1 91.69 67 SER B CA 1
ATOM 1291 C C . SER B 1 67 ? 4.117 13.82 5.938 1 91.69 67 SER B C 1
ATOM 1293 O O . SER B 1 67 ? 4.484 12.695 5.59 1 91.69 67 SER B O 1
ATOM 1295 N N . VAL B 1 68 ? 2.963 14.234 5.609 1 92.5 68 VAL B N 1
ATOM 1296 C CA . VAL B 1 68 ? 2.002 13.555 4.746 1 92.5 68 VAL B CA 1
ATOM 1297 C C . VAL B 1 68 ? 2.641 13.266 3.389 1 92.5 68 VAL B C 1
ATOM 1299 O O . VAL B 1 68 ? 2.408 12.203 2.801 1 92.5 68 VAL B O 1
ATOM 1302 N N . LYS B 1 69 ? 3.447 14.109 2.965 1 94.25 69 LYS B N 1
ATOM 1303 C CA . LYS B 1 69 ? 4.105 13.961 1.669 1 94.25 69 LYS B CA 1
ATOM 1304 C C . LYS B 1 69 ? 5.074 12.781 1.676 1 94.25 69 LYS B C 1
ATOM 1306 O O . LYS B 1 69 ? 5.23 12.094 0.665 1 94.25 69 LYS B O 1
ATOM 1311 N N . ASP B 1 70 ? 5.715 12.586 2.793 1 95.38 70 ASP B N 1
ATOM 1312 C CA . ASP B 1 70 ? 6.594 11.43 2.936 1 95.38 70 ASP B CA 1
ATOM 1313 C C . ASP B 1 70 ? 5.805 10.125 2.83 1 95.38 70 ASP B C 1
ATOM 1315 O O . ASP B 1 70 ? 6.227 9.195 2.145 1 95.38 70 ASP B O 1
ATOM 1319 N N . GLY B 1 71 ? 4.637 10.078 3.439 1 95.31 71 GLY B N 1
ATOM 1320 C CA . GLY B 1 71 ? 3.773 8.914 3.35 1 95.31 71 GLY B CA 1
ATOM 1321 C C . GLY B 1 71 ? 3.311 8.617 1.935 1 95.31 71 GLY B C 1
ATOM 1322 O O . GLY B 1 71 ? 3.268 7.461 1.517 1 95.31 71 GLY B O 1
ATOM 1323 N N . VAL B 1 72 ? 3.02 9.664 1.232 1 96.19 72 VAL B N 1
ATOM 1324 C CA . VAL B 1 72 ? 2.598 9.531 -0.159 1 96.19 72 VAL B CA 1
ATOM 1325 C C . VAL B 1 72 ? 3.748 8.984 -0.999 1 96.19 72 VAL B C 1
ATOM 1327 O O . VAL B 1 72 ? 3.551 8.078 -1.813 1 96.19 72 VAL B O 1
ATOM 1330 N N . ALA B 1 73 ? 4.93 9.57 -0.788 1 97.31 73 ALA B N 1
ATOM 1331 C CA . ALA B 1 73 ? 6.102 9.078 -1.511 1 97.31 73 ALA B CA 1
ATOM 1332 C C . ALA B 1 73 ? 6.336 7.598 -1.226 1 97.31 73 ALA B C 1
ATOM 1334 O O . ALA B 1 73 ? 6.633 6.824 -2.137 1 97.31 73 ALA B O 1
ATOM 1335 N N . ASP B 1 74 ? 6.223 7.168 0.019 1 98.06 74 ASP B N 1
ATOM 1336 C CA . ASP B 1 74 ? 6.336 5.762 0.398 1 98.06 74 ASP B CA 1
ATOM 1337 C C . ASP B 1 74 ? 5.316 4.906 -0.354 1 98.06 74 ASP B C 1
ATOM 1339 O O . ASP B 1 74 ? 5.66 3.85 -0.889 1 98.06 74 ASP B O 1
ATOM 1343 N N . MET B 1 75 ? 4.09 5.328 -0.413 1 97.19 75 MET B N 1
ATOM 1344 C CA . MET B 1 75 ? 3.014 4.582 -1.065 1 97.19 75 MET B CA 1
ATOM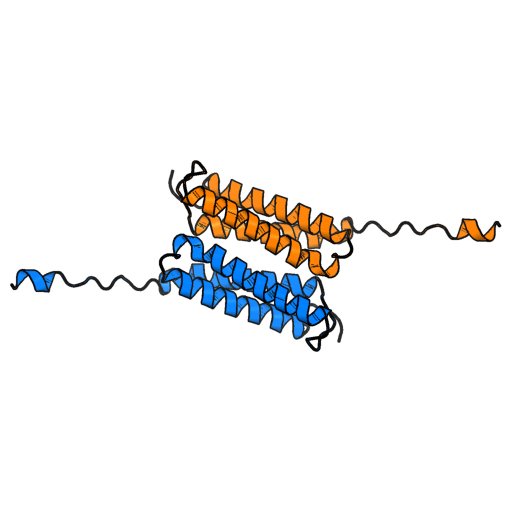 1345 C C . MET B 1 75 ? 3.271 4.457 -2.562 1 97.19 75 MET B C 1
ATOM 1347 O O . MET B 1 75 ? 3.029 3.404 -3.152 1 97.19 75 MET B O 1
ATOM 1351 N N . ILE B 1 76 ? 3.705 5.5 -3.186 1 97.38 76 ILE B N 1
ATOM 1352 C CA . ILE B 1 76 ? 4.023 5.477 -4.609 1 97.38 76 ILE B CA 1
ATOM 1353 C C . ILE B 1 76 ? 5.164 4.492 -4.867 1 97.38 76 ILE B C 1
ATOM 1355 O O . ILE B 1 76 ? 5.145 3.756 -5.855 1 97.38 76 ILE B O 1
ATOM 1359 N N . GLY B 1 77 ? 6.156 4.488 -3.998 1 98.56 77 GLY B N 1
ATOM 1360 C CA . GLY B 1 77 ? 7.234 3.521 -4.117 1 98.56 77 GLY B CA 1
ATOM 1361 C C . GLY B 1 77 ? 6.754 2.084 -4.066 1 98.56 77 GLY B C 1
ATOM 1362 O O . GLY B 1 77 ? 7.16 1.26 -4.891 1 98.56 77 GLY B O 1
ATOM 1363 N N . VAL B 1 78 ? 5.898 1.817 -3.125 1 98.69 78 VAL B N 1
ATOM 1364 C CA . VAL B 1 78 ? 5.332 0.481 -2.98 1 98.69 78 VAL B CA 1
ATOM 1365 C C . VAL B 1 78 ? 4.535 0.119 -4.234 1 98.69 78 VAL B C 1
ATOM 1367 O O . VAL B 1 78 ? 4.719 -0.961 -4.801 1 98.69 78 VAL B O 1
ATOM 1370 N N . ALA B 1 79 ? 3.662 1 -4.727 1 97.44 79 ALA B N 1
ATOM 1371 C CA . ALA B 1 79 ? 2.836 0.755 -5.906 1 97.44 79 ALA B CA 1
ATOM 1372 C C . ALA B 1 79 ? 3.699 0.533 -7.145 1 97.44 79 ALA B C 1
ATOM 1374 O O . ALA B 1 79 ? 3.438 -0.374 -7.938 1 97.44 79 ALA B O 1
ATOM 1375 N N . ALA B 1 80 ? 4.672 1.34 -7.301 1 97.75 80 ALA B N 1
ATOM 1376 C CA . ALA B 1 80 ? 5.57 1.226 -8.445 1 97.75 80 ALA B CA 1
ATOM 1377 C C . ALA B 1 80 ? 6.289 -0.121 -8.445 1 97.75 80 ALA B C 1
ATOM 1379 O O . ALA B 1 80 ? 6.449 -0.745 -9.5 1 97.75 80 ALA B O 1
ATOM 1380 N N . ALA B 1 81 ? 6.75 -0.564 -7.297 1 98.25 81 ALA B N 1
ATOM 1381 C CA . ALA B 1 81 ? 7.453 -1.84 -7.18 1 98.25 81 ALA B CA 1
ATOM 1382 C C . ALA B 1 81 ? 6.539 -3.006 -7.547 1 98.25 81 ALA B C 1
ATOM 1384 O O . ALA B 1 81 ? 6.965 -3.949 -8.219 1 98.25 81 ALA B O 1
ATOM 1385 N N . VAL B 1 82 ? 5.336 -2.938 -7.09 1 96.62 82 VAL B N 1
ATOM 1386 C CA . VAL B 1 82 ? 4.355 -3.975 -7.406 1 96.62 82 VAL B CA 1
ATOM 1387 C C . VAL B 1 82 ? 4.117 -4.02 -8.914 1 96.62 82 VAL B C 1
ATOM 1389 O O . VAL B 1 82 ? 4.156 -5.09 -9.523 1 96.62 82 VAL B O 1
ATOM 1392 N N . LEU B 1 83 ? 3.895 -2.859 -9.539 1 94.69 83 LEU B N 1
ATOM 1393 C CA . LEU B 1 83 ? 3.67 -2.781 -10.977 1 94.69 83 LEU B CA 1
ATOM 1394 C C . LEU B 1 83 ? 4.883 -3.293 -11.742 1 94.69 83 LEU B C 1
ATOM 1396 O O . LEU B 1 83 ? 4.738 -4.004 -12.742 1 94.69 83 LEU B O 1
ATOM 1400 N N . TRP B 1 84 ? 5.984 -2.891 -11.273 1 95.06 84 TRP B N 1
ATOM 1401 C CA . TRP B 1 84 ? 7.23 -3.346 -11.883 1 95.06 84 TRP B CA 1
ATOM 1402 C C . TRP B 1 84 ? 7.305 -4.867 -11.898 1 95.06 84 TRP B C 1
ATOM 1404 O O . TRP B 1 84 ? 7.617 -5.473 -12.93 1 95.06 84 TRP B O 1
ATOM 1414 N N . ASN B 1 85 ? 7.016 -5.52 -10.805 1 94.06 85 ASN B N 1
ATOM 1415 C CA . ASN B 1 85 ? 7.109 -6.973 -10.688 1 94.06 85 ASN B CA 1
ATOM 1416 C C . ASN B 1 85 ? 6.035 -7.676 -11.508 1 94.06 85 ASN B C 1
ATOM 1418 O O . ASN B 1 85 ? 6.266 -8.766 -12.031 1 94.06 85 ASN B O 1
ATOM 1422 N N . LEU B 1 86 ? 4.836 -7.148 -11.602 1 90 86 LEU B N 1
ATOM 1423 C CA . LEU B 1 86 ? 3.752 -7.734 -12.391 1 90 86 LEU B CA 1
ATOM 1424 C C . LEU B 1 86 ? 4.094 -7.727 -13.875 1 90 86 LEU B C 1
ATOM 1426 O O . LEU B 1 86 ? 3.693 -8.633 -14.617 1 90 86 LEU B O 1
ATOM 1430 N N . PHE B 1 87 ? 4.793 -6.793 -14.266 1 87.19 87 PHE B N 1
ATOM 1431 C CA . PHE B 1 87 ? 5.109 -6.66 -15.68 1 87.19 87 PHE B CA 1
ATOM 1432 C C . PHE B 1 87 ? 6.387 -7.414 -16.031 1 87.19 87 PHE B C 1
ATOM 1434 O O . PHE B 1 87 ? 6.574 -7.852 -17.156 1 87.19 87 PHE B O 1
ATOM 1441 N N . LEU B 1 88 ? 7.285 -7.539 -15.086 1 77.75 88 LEU B N 1
ATOM 1442 C CA . LEU B 1 88 ? 8.539 -8.234 -15.328 1 77.75 88 LEU B CA 1
ATOM 1443 C C . LEU B 1 88 ? 8.406 -9.719 -15.023 1 77.75 88 LEU B C 1
ATOM 1445 O O . LEU B 1 88 ? 9.242 -10.523 -15.445 1 77.75 88 LEU B O 1
ATOM 1449 N N . SER B 1 89 ? 7.555 -10.188 -14.086 1 65.5 89 SER B N 1
ATOM 1450 C CA . SER B 1 89 ? 7.41 -11.578 -13.664 1 65.5 89 SER B CA 1
ATOM 1451 C C . SER B 1 89 ? 7.277 -12.508 -14.867 1 65.5 89 SER B C 1
ATOM 1453 O O . SER B 1 89 ? 7.801 -13.625 -14.852 1 65.5 89 SER B O 1
ATOM 1455 N N . PRO B 1 90 ? 6.457 -12.227 -15.82 1 56.69 90 PRO B N 1
ATOM 1456 C CA . PRO B 1 90 ? 6.543 -13.188 -16.922 1 56.69 90 PRO B CA 1
ATOM 1457 C C . PRO B 1 90 ? 7.973 -13.391 -17.422 1 56.69 90 PRO B C 1
ATOM 1459 O O . PRO B 1 90 ? 8.32 -14.469 -17.906 1 56.69 90 PRO B O 1
ATOM 1462 N N . LEU B 1 91 ? 8.641 -12.422 -17.203 1 48.31 91 LEU B N 1
ATOM 1463 C CA . LEU B 1 91 ? 10 -12.484 -17.719 1 48.31 91 LEU B CA 1
ATOM 1464 C C . LEU B 1 91 ? 10.906 -13.281 -16.781 1 48.31 91 LEU B C 1
ATOM 1466 O O . LEU B 1 91 ? 11.867 -13.914 -17.219 1 48.31 91 LEU B O 1
ATOM 1470 N N . TRP B 1 92 ? 10.547 -13.266 -15.539 1 50.56 92 TRP B N 1
ATOM 1471 C CA . TRP B 1 92 ? 11.398 -13.93 -14.562 1 50.56 92 TRP B CA 1
ATOM 1472 C C . TRP B 1 92 ? 10.875 -15.328 -14.242 1 50.56 92 TRP B C 1
ATOM 1474 O O . TRP B 1 92 ? 11.453 -16.047 -13.414 1 50.56 92 TRP B O 1
ATOM 1484 N N . ARG B 1 93 ? 9.609 -15.562 -14.531 1 51.19 93 ARG B N 1
ATOM 1485 C CA . ARG B 1 93 ? 9.148 -16.938 -14.328 1 51.19 93 ARG B CA 1
ATOM 1486 C C . ARG B 1 93 ? 10.078 -17.938 -15.008 1 51.19 93 ARG B C 1
ATOM 1488 O O . ARG B 1 93 ? 10.203 -17.938 -16.234 1 51.19 93 ARG B O 1
ATOM 1495 N N . GLN B 1 94 ? 11.086 -18.172 -14.375 1 45.75 94 GLN B N 1
ATOM 1496 C CA . GLN B 1 94 ? 11.961 -19.234 -14.859 1 45.75 94 GLN B CA 1
ATOM 1497 C C . GLN B 1 94 ? 11.172 -20.531 -15.109 1 45.75 94 GLN B C 1
ATOM 1499 O O . GLN B 1 94 ? 10.281 -20.875 -14.336 1 45.75 94 GLN B O 1
ATOM 1504 N N . LYS B 1 95 ? 10.969 -20.906 -16.266 1 46.16 95 LYS B N 1
ATOM 1505 C CA . LYS B 1 95 ? 10.5 -22.188 -16.781 1 46.16 95 LYS B CA 1
ATOM 1506 C C . LYS B 1 95 ? 10.961 -23.328 -15.898 1 46.16 95 LYS B C 1
ATOM 1508 O O . LYS B 1 95 ? 12.133 -23.406 -15.523 1 46.16 95 LYS B O 1
ATOM 1513 N N . PRO B 1 96 ? 10.016 -23.922 -15.109 1 45.09 96 PRO B N 1
ATOM 1514 C CA . PRO B 1 96 ? 10.5 -25.141 -14.469 1 45.09 96 PRO B CA 1
ATOM 1515 C C . PRO B 1 96 ? 11.438 -25.953 -15.367 1 45.09 96 PRO B C 1
ATOM 1517 O O . PRO B 1 96 ? 11.227 -26.016 -16.578 1 45.09 96 PRO B O 1
ATOM 1520 N N . GLN B 1 97 ? 12.641 -26.031 -15.094 1 44.38 97 GLN B N 1
ATOM 1521 C CA . GLN B 1 97 ? 13.547 -26.906 -15.82 1 44.38 97 GLN B CA 1
ATOM 1522 C C . GLN B 1 97 ? 12.922 -28.281 -16.047 1 44.38 97 GLN B C 1
ATOM 1524 O O . GLN B 1 97 ? 12.516 -28.953 -15.086 1 44.38 97 GLN B O 1
ATOM 1529 N N . ALA B 1 98 ? 12.164 -28.5 -17.141 1 45.59 98 ALA B N 1
ATOM 1530 C CA . ALA B 1 98 ? 11.711 -29.812 -17.547 1 45.59 98 ALA B CA 1
ATOM 1531 C C . ALA B 1 98 ? 12.758 -30.875 -17.219 1 45.59 98 ALA B C 1
ATOM 1533 O O . ALA B 1 98 ? 13.883 -30.828 -17.719 1 45.59 98 ALA B O 1
ATOM 1534 N N . ILE B 1 99 ? 12.883 -31.406 -16.078 1 47.19 99 ILE B N 1
ATOM 1535 C CA . ILE B 1 99 ? 13.703 -32.594 -15.875 1 47.19 99 ILE B CA 1
ATOM 1536 C C . ILE B 1 99 ? 13.445 -33.594 -17.016 1 47.19 99 ILE B C 1
ATOM 1538 O O . ILE B 1 99 ? 12.305 -33.969 -17.281 1 47.19 99 ILE B O 1
ATOM 1542 N N . SER B 1 100 ? 14.195 -33.625 -18.047 1 51.56 100 SER B N 1
ATOM 1543 C CA . SER B 1 100 ? 14.234 -34.594 -19.156 1 51.56 100 SER B CA 1
ATOM 1544 C C . SER B 1 100 ? 13.953 -36 -18.688 1 51.56 100 SER B C 1
ATOM 1546 O O . SER B 1 100 ? 14.672 -36.531 -17.844 1 51.56 100 SER B O 1
ATOM 1548 N N . LYS B 1 101 ? 12.734 -36.438 -18.469 1 51.81 101 LYS B N 1
ATOM 1549 C CA . LYS B 1 101 ? 12.336 -37.844 -18.234 1 51.81 101 LYS B CA 1
ATOM 1550 C C . LYS B 1 101 ? 13.156 -38.781 -19.109 1 51.81 101 LYS B C 1
ATOM 1552 O O . LYS B 1 101 ? 12.922 -40 -19.078 1 51.81 101 LYS B O 1
ATOM 1557 N N . ASP B 1 102 ? 13.977 -38.281 -20 1 51.25 102 ASP B N 1
ATOM 1558 C CA . ASP B 1 102 ? 14.688 -39.25 -20.844 1 51.25 102 ASP B CA 1
ATOM 1559 C C . ASP B 1 102 ? 15.602 -40.125 -20 1 51.25 102 ASP B C 1
ATOM 1561 O O . ASP B 1 102 ? 16.047 -41.188 -20.453 1 51.25 102 ASP B O 1
ATOM 1565 N N . GLY B 1 103 ? 16.016 -39.562 -18.75 1 49.47 103 GLY B N 1
ATOM 1566 C CA . GLY B 1 103 ? 17.016 -40.406 -18.125 1 49.47 103 GLY B CA 1
ATOM 1567 C C . GLY B 1 103 ? 16.453 -41.688 -17.562 1 49.47 103 GLY B C 1
ATOM 1568 O O . GLY B 1 103 ? 17.203 -42.594 -17.156 1 49.47 103 GLY B O 1
ATOM 1569 N N . ILE B 1 104 ? 15.086 -41.719 -17.234 1 51.78 104 ILE B N 1
ATOM 1570 C CA . ILE B 1 104 ? 14.641 -42.938 -16.594 1 51.78 104 ILE B CA 1
ATOM 1571 C C . ILE B 1 104 ? 14.422 -44.031 -17.656 1 51.78 104 ILE B C 1
ATOM 1573 O O . ILE B 1 104 ? 14.359 -45.219 -17.328 1 51.78 104 ILE B O 1
ATOM 1577 N N . ASP B 1 105 ? 14.109 -43.719 -18.891 1 50.12 105 ASP B N 1
ATOM 1578 C CA . ASP B 1 105 ? 13.82 -44.812 -19.797 1 50.12 105 ASP B CA 1
ATOM 1579 C C . ASP B 1 105 ? 15.094 -45.594 -20.141 1 50.12 105 ASP B C 1
ATOM 1581 O O . ASP B 1 105 ? 15.031 -46.625 -20.812 1 50.12 105 ASP B O 1
ATOM 1585 N N . GLN B 1 106 ? 16.234 -44.938 -19.891 1 47.91 106 GLN B N 1
ATOM 1586 C CA . GLN B 1 106 ? 17.391 -45.719 -20.281 1 47.91 106 GLN B CA 1
ATOM 1587 C C . GLN B 1 106 ? 17.797 -46.719 -19.188 1 47.91 106 GLN B C 1
ATOM 1589 O O . GLN B 1 106 ? 18.719 -47.5 -19.359 1 47.91 106 GLN B O 1
ATOM 1594 N N . VAL B 1 107 ? 17.062 -46.594 -17.953 1 42.09 107 VAL B N 1
ATOM 1595 C CA . VAL B 1 107 ? 17.422 -47.719 -17.078 1 42.09 107 VAL B CA 1
ATOM 1596 C C . VAL B 1 107 ? 16.469 -48.875 -17.297 1 42.09 107 VAL B C 1
ATOM 1598 O O . VAL B 1 107 ? 15.273 -48.688 -17.531 1 42.09 107 VAL B O 1
#

Secondary structure (DSSP, 8-state):
----TTSHHHHHHHHHHHHHHHHHHHHHTTSTTGGGHHHHHHHHHHHHHHHHHHHHHHTSSSSS---HHHHHHHHHHHHHHHHHHHHHHHHH--------GGGTTT-/----TTSHHHHHHHHHHHHHHHHHHHHHTTSTTGGGHHHHHHHHHHHHHHHHHHHHHHTSSSSS---HHHHHHHHHHHHHHHHHHHHHHHHH--------GGGTTT-

Radius of gyration: 21.75 Å; Cα contacts (8 Å, |Δi|>4): 293; chains: 2; bounding box: 35×91×50 Å

Nearest PDB structures (foldseek):
  6ijj-assembly1_L  TM=5.383E-01  e=7.531E-01  Chlamydomonas reinhardtii
  8q54-assembly1_C  TM=6.913E-01  e=2.689E+00  Methanothermobacter marbur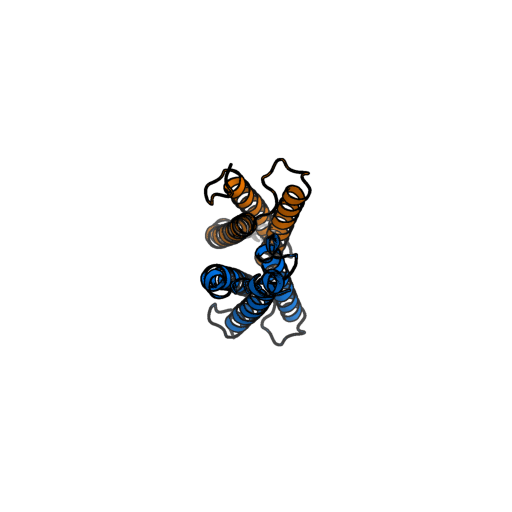gensis
  3g6i-assembly1_A-2  TM=2.879E-01  e=7.767E+00  Bacteroides thetaiotaomicron VPI-5482
  6ijj-assembly1_L  TM=5.381E-01  e=7.531E-01  Chlamydomonas reinhardtii
  8q54-assembly1_C  TM=6.911E-01  e=2.689E+00  Methanothermobacter marburgensis

Foldseek 3Di:
DDPDLPDVLLVVLLQQLLVQLLVQLVVCCVDPNVVCSLVRSLVVSLVVLVVVLVCQQVVVDPHPHHDPSSSVSSNNSSVVSSVVCVVCVVVVPPDPPPPPPVVVVVD/DDPDLPDVLLVVLLQQLLVQLLVQLVVCCVDPNVVCSLVRSLVVSLVVLVVVLVCQQVVVDPHPHHDPSSSVSSNNSSVVSSVVCVVCVVVVPPDPPPPPPVVVVVD

Solvent-accessible surface area (backbone atoms only — not comparable to full-atom values): 11149 Å² total; per-residue (Å²): 127,74,95,48,86,82,34,69,68,29,52,51,34,18,51,52,10,17,53,50,12,34,53,40,26,54,56,29,51,75,43,97,43,38,51,44,12,54,46,55,12,45,52,53,12,50,51,52,37,46,52,53,40,52,31,17,54,70,57,75,32,99,53,97,38,54,40,49,63,45,35,50,26,18,50,51,14,24,51,50,19,52,52,50,46,67,68,43,38,76,72,59,58,68,69,77,77,75,73,69,68,66,68,61,72,75,102,129,73,96,49,85,82,34,70,68,29,50,50,34,17,51,53,10,17,53,49,12,34,52,41,26,53,55,29,51,76,44,96,44,38,50,44,12,53,46,53,12,46,52,53,12,50,50,52,38,47,52,51,39,52,30,16,55,71,56,75,33,99,53,97,38,53,41,49,64,42,35,49,26,18,49,51,13,27,53,50,18,52,53,49,46,68,69,43,38,74,71,60,57,69,69,77,76,74,74,68,68,66,69,60,73,76,101

Organism: NCBI:txid1480154

Sequence (214 aa):
MGDDWLALDKVEHFASCFLITAVVVHLAGRTRLRKWRIMVGALVGLVAGAAKEAGDATGIWPSAGASVKDGVADMIGVAAAVLWNLFLSPLWRQKPQAISKDGIDQVMGDDWLALDKVEHFASCFLITAVVVHLAGRTRLRKWRIMVGALVGLVAGAAKEAGDATGIWPSAGASVKDGVADMIGVAAAVLWNLFLSPLWRQKPQAISKDGIDQV